Protein AF-0000000084496327 (afdb_homodimer)

Secondary structure (DSSP, 8-state):
----------------S-------PPPSS--BS-TT----HHHHHHHHHHHHHHHHHHHHTTS-GGGGTT-EEEEEEEEEEBTTS-EEEEEEEEEE--SS-TT-EEEEEEEEEEE----STTSS-----EEEEEEEEE---/----------------S-------PPPSS--BS-TT----HHHHHHHHHHHHHHHHHHHHTTS-GGGGTT-EEEEEEEEEEBTTS-EEEEEEEEEE--SS-TT-EEEEEEEEEEE----STTSS-----EEEEEEEEE---

Radius of gyration: 22.03 Å; Cα contacts (8 Å, |Δi|>4): 480; chains: 2; bounding box: 51×67×51 Å

Organism: NCBI:txid1637975

Foldseek 3Di:
DPCPPDPPPPVPDPPPDPPPPPPPDDDPDDDDPDDDDDDDVVNVVCVVQVVQVLCVQCVVQPVDNCSQPPKDWDDFPDWDQDPQRKIKTKTKMWGDDPPPDPPDTWIKIWIKIWHDAQPDPVRDHHDHTDMHTDDIGGDGD/DPPPDDPPPPVDDPPPDDPPPDPPDDDPDDDDPDPDDDDDPVNVVCVVQVVQVLCVQCVVQPVDNVSQPPKDWDDFPDWDQDPQRKIKTKTKMWGDDPPPDPPDTWIKIWIKIWHDAQPDPVRPHHDHTDMHIDDIGGDGD

Nearest PDB structures (foldseek):
  6kyl-assembly2_D  TM=5.085E-01  e=8.910E+00  Saccharomyces cerevisiae S288C
  8axw-assembly1_A  TM=4.407E-01  e=8.910E+00  Mus musculus
  4o3v-assembly1_B  TM=3.037E-01  e=2.308E-01  Rickettsia typhi str. Wilmington
  8axw-assembly1_A  TM=4.420E-01  e=8.864E+00  Mus musculus

Sequence (282 aa):
MKKISVILAILLLFDTNYLVSAKPPEPKEIKPYAEDWYVTPEDIIQDIIFPAIDKRVIKEYGGKEASGFGWQQRKIVNIVYNNNHSYDMSIKIMVPNNNYKPFEYAQDLVKVRVSPSCDSPKIGCSHGFNVEVLDYKHISEMKKISVILAILLLFDTNYLVSAKPPEPKEIKPYAEDWYVTPEDIIQDIIFPAIDKRVIKEYGGKEASGFGWQQRKIVNIVYNNNHSYDMSIKIMVPNNNYKPFEYAQDLVKVRVSPSCDSPKIGCSHGFNVEVLDYKHISE

Solvent-accessible surface area (backbone atoms only — not comparable to full-atom values): 16705 Å² total; per-residue (Å²): 136,81,82,75,78,82,79,82,74,81,67,79,82,80,77,75,75,89,66,82,68,66,64,55,78,74,65,94,66,86,42,67,61,54,96,80,58,86,62,53,52,54,56,53,51,51,48,51,47,38,30,54,49,50,55,49,43,12,51,75,44,76,56,38,72,74,49,39,53,77,48,40,81,70,46,78,76,44,52,39,51,29,67,69,60,29,33,40,32,35,31,39,31,37,33,60,43,80,80,78,45,85,94,40,60,20,38,32,41,37,30,34,34,41,26,42,39,25,69,35,96,85,40,74,40,83,51,60,65,47,72,45,72,78,46,78,44,81,72,44,125,137,83,81,72,82,81,78,84,74,81,66,79,83,80,77,73,76,87,68,79,68,66,62,55,77,74,66,92,66,87,41,67,61,53,99,77,60,86,62,52,50,55,56,53,51,52,47,50,46,38,31,54,49,49,56,48,44,12,54,75,45,77,57,39,73,75,49,39,52,77,49,39,81,69,46,79,75,45,52,41,53,29,69,68,62,28,34,41,32,36,31,39,32,38,34,60,43,78,80,76,46,85,94,39,61,20,38,32,41,35,31,35,36,43,26,43,41,25,70,37,97,86,41,72,40,84,51,60,66,46,71,45,73,76,46,78,45,83,73,44,125

Structure (mmCIF, N/CA/C/O backbone):
data_AF-0000000084496327-model_v1
#
loop_
_entity.id
_entity.type
_entity.pdbx_description
1 polymer 'DUF3888 domain-containing protein'
#
loop_
_atom_site.group_PDB
_atom_site.id
_atom_site.type_symbol
_atom_site.label_atom_id
_atom_site.label_alt_id
_atom_site.label_comp_id
_atom_site.label_asym_id
_atom_site.label_entity_id
_atom_site.label_seq_id
_atom_site.pdbx_PDB_ins_code
_atom_site.Cartn_x
_atom_site.Cartn_y
_atom_site.Cartn_z
_atom_site.occupancy
_atom_site.B_iso_or_equiv
_atom_site.auth_seq_id
_atom_site.auth_comp_id
_atom_site.auth_asym_id
_atom_site.auth_atom_id
_atom_site.pdbx_PDB_model_num
ATOM 1 N N . MET A 1 1 ? 26.094 2.689 32.594 1 29.47 1 MET A N 1
ATOM 2 C CA . MET A 1 1 ? 26.562 2.543 31.203 1 29.47 1 MET A CA 1
ATOM 3 C C . MET A 1 1 ? 25.438 2.826 30.219 1 29.47 1 MET A C 1
ATOM 5 O O . MET A 1 1 ? 24.625 1.944 29.922 1 29.47 1 MET A O 1
ATOM 9 N N . LYS A 1 2 ? 24.969 4.145 30.141 1 33.75 2 LYS A N 1
ATOM 10 C CA . LYS A 1 2 ? 23.688 4.738 29.734 1 33.75 2 LYS A CA 1
ATOM 11 C C . LYS A 1 2 ? 23.547 4.758 28.219 1 33.75 2 LYS A C 1
ATOM 13 O O . LYS A 1 2 ? 24.328 5.402 27.516 1 33.75 2 LYS A O 1
ATOM 18 N N . LYS A 1 3 ? 23.219 3.613 27.516 1 31.92 3 LYS A N 1
ATOM 19 C CA . LYS A 1 3 ? 23.297 3.459 26.062 1 31.92 3 LYS A CA 1
ATOM 20 C C . LYS A 1 3 ? 22.5 4.555 25.359 1 31.92 3 LYS A C 1
ATOM 22 O O . LYS A 1 3 ? 21.297 4.672 25.547 1 31.92 3 LYS A O 1
ATOM 27 N N . ILE A 1 4 ? 23 5.816 25.094 1 29.91 4 ILE A N 1
ATOM 28 C CA . ILE A 1 4 ? 22.453 7.016 24.484 1 29.91 4 ILE A CA 1
ATOM 29 C C . ILE A 1 4 ? 22.078 6.73 23.031 1 29.91 4 ILE A C 1
ATOM 31 O O . ILE A 1 4 ? 22.953 6.426 22.203 1 29.91 4 ILE A O 1
ATOM 35 N N . SER A 1 5 ? 21.141 5.809 22.719 1 31.14 5 SER A N 1
ATOM 36 C CA . SER A 1 5 ? 20.938 5.57 21.281 1 31.14 5 SER A CA 1
ATOM 37 C C . SER A 1 5 ? 20.672 6.875 20.547 1 31.14 5 SER A C 1
ATOM 39 O O . SER A 1 5 ? 19.984 7.762 21.047 1 31.14 5 SER A O 1
ATOM 41 N N . VAL A 1 6 ? 21.438 7.242 19.484 1 29.52 6 VAL A N 1
ATOM 42 C CA . VAL A 1 6 ? 21.625 8.266 18.453 1 29.52 6 VAL A CA 1
ATOM 43 C C . VAL A 1 6 ? 20.328 8.422 17.656 1 29.52 6 VAL A C 1
ATOM 45 O O . VAL A 1 6 ? 19.891 7.484 16.984 1 29.52 6 VAL A O 1
ATOM 48 N N . ILE A 1 7 ? 19.25 9.148 18.094 1 30.47 7 ILE A N 1
ATOM 49 C CA . ILE A 1 7 ? 18.062 9.672 17.438 1 30.47 7 ILE A CA 1
ATOM 50 C C . ILE A 1 7 ? 18.453 10.375 16.141 1 30.47 7 ILE A C 1
ATOM 52 O O . ILE A 1 7 ? 19.188 11.375 16.172 1 30.47 7 ILE A O 1
ATOM 56 N N . LEU A 1 8 ? 18.641 9.617 15 1 30.88 8 LEU A N 1
ATOM 57 C CA . LEU A 1 8 ? 19.016 10.117 13.68 1 30.88 8 LEU A CA 1
ATOM 58 C C . LEU A 1 8 ? 18.047 11.203 13.219 1 30.88 8 LEU A C 1
ATOM 60 O O . LEU A 1 8 ? 16.875 10.938 12.992 1 30.88 8 LEU A O 1
ATOM 64 N N . ALA A 1 9 ? 18.234 12.5 13.562 1 29.16 9 ALA A N 1
ATOM 65 C CA . ALA A 1 9 ? 17.703 13.805 13.156 1 29.16 9 ALA A CA 1
ATOM 66 C C . ALA A 1 9 ? 17.766 13.984 11.648 1 29.16 9 ALA A C 1
ATOM 68 O O . ALA A 1 9 ? 18.859 14.172 11.078 1 29.16 9 ALA A O 1
ATOM 69 N N . ILE A 1 10 ? 17.094 13.211 10.844 1 31.53 10 ILE A N 1
ATOM 70 C CA . ILE A 1 10 ? 17.094 13.594 9.438 1 31.53 10 ILE A CA 1
ATOM 71 C C . ILE A 1 10 ? 16.641 15.047 9.297 1 31.53 10 ILE A C 1
ATOM 73 O O . ILE A 1 10 ? 15.438 15.336 9.359 1 31.53 10 ILE A O 1
ATOM 77 N N . LEU A 1 11 ? 17.094 16 10.055 1 30.52 11 LEU A N 1
ATOM 78 C CA . LEU A 1 11 ? 16.844 17.438 9.914 1 30.52 11 LEU A CA 1
ATOM 79 C C . LEU A 1 11 ? 17.266 17.922 8.531 1 30.52 11 LEU A C 1
ATOM 81 O O . LEU A 1 11 ? 18.453 18.172 8.281 1 30.52 11 LEU A O 1
ATOM 85 N N . LEU A 1 12 ? 17.047 17.359 7.406 1 30.69 12 LEU A N 1
ATOM 86 C CA . LEU A 1 12 ? 17.516 18.172 6.281 1 30.69 12 LEU A CA 1
ATOM 87 C C . LEU A 1 12 ? 17.031 19.609 6.406 1 30.69 12 LEU A C 1
ATOM 89 O O . LEU A 1 12 ? 16.047 19.891 7.086 1 30.69 12 LEU A O 1
ATOM 93 N N . LEU A 1 13 ? 17.953 20.641 5.93 1 30.44 13 LEU A N 1
ATOM 94 C CA . LEU A 1 13 ? 18.203 22.031 5.598 1 30.44 13 LEU A CA 1
ATOM 95 C C . LEU A 1 13 ? 17.109 22.594 4.707 1 30.44 13 LEU A C 1
ATOM 97 O O . LEU A 1 13 ? 16.922 22.141 3.578 1 30.44 13 LEU A O 1
ATOM 101 N N . PHE A 1 14 ? 15.984 22.969 5.25 1 31.16 14 PHE A N 1
ATOM 102 C CA . PHE A 1 14 ? 15 23.797 4.57 1 31.16 14 PHE A CA 1
ATOM 103 C C . PHE A 1 14 ? 15.625 25.109 4.109 1 31.16 14 PHE A C 1
ATOM 105 O O . PHE A 1 14 ? 15.812 26.031 4.91 1 31.16 14 PHE A O 1
ATOM 112 N N . ASP A 1 15 ? 16.672 25.156 3.193 1 31.66 15 ASP A N 1
ATOM 113 C CA . ASP A 1 15 ? 16.891 26.469 2.59 1 31.66 15 ASP A CA 1
ATOM 114 C C . ASP A 1 15 ? 15.633 26.969 1.883 1 31.66 15 ASP A C 1
ATOM 116 O O . ASP A 1 15 ? 15.055 26.25 1.062 1 31.66 15 ASP A O 1
ATOM 120 N N . THR A 1 16 ? 14.812 27.844 2.297 1 32.84 16 THR A N 1
ATOM 121 C CA . THR A 1 16 ? 13.648 28.641 1.905 1 32.84 16 THR A CA 1
ATOM 122 C C . THR A 1 16 ? 13.914 29.375 0.601 1 32.84 16 THR A C 1
ATOM 124 O O . THR A 1 16 ? 13.109 30.219 0.183 1 32.84 16 THR A O 1
ATOM 127 N N . ASN A 1 17 ? 15.125 29.781 0.143 1 35.41 17 ASN A N 1
ATOM 128 C CA . ASN A 1 17 ? 15.062 30.812 -0.888 1 35.41 17 ASN A CA 1
ATOM 129 C C . ASN A 1 17 ? 14.039 30.453 -1.966 1 35.41 17 ASN A C 1
ATOM 131 O O . ASN A 1 17 ? 13.562 29.328 -2.031 1 35.41 17 ASN A O 1
ATOM 135 N N . TYR A 1 18 ? 14.133 31.25 -3.363 1 37.91 18 TYR A N 1
ATOM 136 C CA . TYR A 1 18 ? 13.477 31.531 -4.637 1 37.91 18 TYR A CA 1
ATOM 137 C C . TYR A 1 18 ? 13.172 30.234 -5.387 1 37.91 18 TYR A C 1
ATOM 139 O O . TYR A 1 18 ? 13 30.25 -6.605 1 37.91 18 TYR A O 1
ATOM 147 N N . LEU A 1 19 ? 13.609 28.984 -5.133 1 35 19 LEU A N 1
ATOM 148 C CA . LEU A 1 19 ? 13.93 27.969 -6.129 1 35 19 LEU A CA 1
ATOM 149 C C . LEU A 1 19 ? 12.68 27.516 -6.871 1 35 19 LEU A C 1
ATOM 151 O O . LEU A 1 19 ? 11.68 27.156 -6.246 1 35 19 LEU A O 1
ATOM 155 N N . VAL A 1 20 ? 12.258 28.047 -7.988 1 42.47 20 VAL A N 1
ATOM 156 C CA . VAL A 1 20 ? 11.617 27.359 -9.109 1 42.47 20 VAL A CA 1
ATOM 157 C C . VAL A 1 20 ? 11.906 25.859 -9.031 1 42.47 20 VAL A C 1
ATOM 159 O O . VAL A 1 20 ? 13.031 25.422 -9.289 1 42.47 20 VAL A O 1
ATOM 162 N N . SER A 1 21 ? 11.742 25.219 -7.977 1 46.28 21 SER A N 1
ATOM 163 C CA . SER A 1 21 ? 12.234 23.906 -7.535 1 46.28 21 SER A CA 1
ATOM 164 C C . SER A 1 21 ? 12.016 22.844 -8.609 1 46.28 21 SER A C 1
ATOM 166 O O . SER A 1 21 ? 10.883 22.453 -8.875 1 46.28 21 SER A O 1
ATOM 168 N N . ALA A 1 22 ? 12.609 22.938 -9.68 1 51.88 22 ALA A N 1
ATOM 169 C CA . ALA A 1 22 ? 12.648 21.828 -10.625 1 51.88 22 ALA A CA 1
ATOM 170 C C . ALA A 1 22 ? 12.789 20.5 -9.906 1 51.88 22 ALA A C 1
ATOM 172 O O . ALA A 1 22 ? 13.625 20.344 -9.016 1 51.88 22 ALA A O 1
ATOM 173 N N . LYS A 1 23 ? 11.672 19.75 -9.758 1 62.56 23 LYS A N 1
ATOM 174 C CA . LYS A 1 23 ? 11.836 18.391 -9.234 1 62.56 23 LYS A CA 1
ATOM 175 C C . LYS A 1 23 ? 13.141 17.766 -9.719 1 62.56 23 LYS A C 1
ATOM 177 O O . LYS A 1 23 ? 13.523 17.938 -10.875 1 62.56 23 LYS A O 1
ATOM 182 N N . PRO A 1 24 ? 14.07 17.453 -8.758 1 63.5 24 PRO A N 1
ATOM 183 C CA . PRO A 1 24 ? 15.312 16.812 -9.172 1 63.5 24 PRO A CA 1
ATOM 184 C C . PRO A 1 24 ? 15.102 15.75 -10.258 1 63.5 24 PRO A C 1
ATOM 186 O O . PRO A 1 24 ? 14.039 15.133 -10.32 1 63.5 24 PRO A O 1
ATOM 189 N N . PRO A 1 25 ? 16.016 15.836 -11.219 1 71 25 PRO A N 1
ATOM 190 C CA . PRO A 1 25 ? 15.922 14.797 -12.25 1 71 25 PRO A CA 1
ATOM 191 C C . PRO A 1 25 ? 15.875 13.383 -11.672 1 71 25 PRO A C 1
ATOM 193 O O . PRO A 1 25 ? 16.438 13.141 -10.602 1 71 25 PRO A O 1
ATOM 196 N N . GLU A 1 26 ? 15.016 12.562 -12.07 1 76.94 26 GLU A N 1
ATOM 197 C CA . GLU A 1 26 ? 14.969 11.156 -11.695 1 76.94 26 GLU A CA 1
ATOM 198 C C . GLU A 1 26 ? 16.344 10.508 -11.828 1 76.94 26 GLU A C 1
ATOM 200 O O . GLU A 1 26 ? 17.094 10.82 -12.75 1 76.94 26 GLU A O 1
ATOM 205 N N . PRO A 1 27 ? 16.688 9.766 -10.844 1 84.38 27 PRO A N 1
ATOM 206 C CA . PRO A 1 27 ? 17.984 9.094 -10.945 1 84.38 27 PRO A CA 1
ATOM 207 C C . PRO A 1 27 ? 18.094 8.227 -12.203 1 84.38 27 PRO A C 1
ATOM 209 O O . PRO A 1 27 ? 17.109 7.641 -12.641 1 84.38 27 PRO A O 1
ATOM 212 N N . LYS A 1 28 ? 19.25 8.156 -12.766 1 83.06 28 LYS A N 1
ATOM 213 C CA . LYS A 1 28 ? 19.516 7.379 -13.977 1 83.06 28 LYS A CA 1
ATOM 214 C C . LYS A 1 28 ? 19.391 5.883 -13.703 1 83.06 28 LYS A C 1
ATOM 216 O O . LYS A 1 28 ? 18.844 5.141 -14.523 1 83.06 28 LYS A O 1
ATOM 221 N N . GLU A 1 29 ? 19.922 5.574 -12.461 1 92.38 29 GLU A N 1
ATOM 222 C CA . GLU A 1 29 ? 19.859 4.176 -12.055 1 92.38 29 GLU A CA 1
ATOM 223 C C . GLU A 1 29 ? 19.109 4.02 -10.727 1 92.38 29 GLU A C 1
ATOM 225 O O . GLU A 1 29 ? 19.375 4.754 -9.773 1 92.38 29 GLU A O 1
ATOM 230 N N . ILE A 1 30 ? 18.219 3.1 -10.773 1 94 30 ILE A N 1
ATOM 231 C CA . ILE A 1 30 ? 17.484 2.807 -9.547 1 94 30 ILE A CA 1
ATOM 232 C C . ILE A 1 30 ? 18.312 1.889 -8.656 1 94 30 ILE A C 1
ATOM 234 O O . ILE A 1 30 ? 18.703 0.793 -9.07 1 94 30 ILE A O 1
ATOM 238 N N . LYS A 1 31 ? 18.609 2.33 -7.477 1 94.62 31 LYS A N 1
ATOM 239 C CA . LYS A 1 31 ? 19.391 1.574 -6.5 1 94.62 31 LYS A CA 1
ATOM 240 C C . LYS A 1 31 ? 18.875 1.827 -5.082 1 94.62 31 LYS A C 1
ATOM 242 O O . LYS A 1 31 ? 18.219 2.832 -4.828 1 94.62 31 LYS A O 1
ATOM 247 N N . PRO A 1 32 ? 19.25 0.891 -4.191 1 95.06 32 PRO A N 1
ATOM 248 C CA . PRO A 1 32 ? 18.859 1.134 -2.797 1 95.06 32 PRO A CA 1
ATOM 249 C C . PRO A 1 32 ? 19.344 2.486 -2.277 1 95.06 32 PRO A C 1
ATOM 251 O O . PRO A 1 32 ? 20.453 2.914 -2.602 1 95.06 32 PRO A O 1
ATOM 254 N N . TYR A 1 33 ? 18.5 3.119 -1.551 1 93.06 33 TYR A N 1
ATOM 255 C CA . TYR A 1 33 ? 18.828 4.414 -0.965 1 93.06 33 TYR A CA 1
ATOM 256 C C . TYR A 1 33 ? 19.953 4.277 0.055 1 93.06 33 TYR A C 1
ATOM 258 O O . TYR A 1 33 ? 20.859 5.105 0.095 1 93.06 33 TYR A O 1
ATOM 266 N N . ALA A 1 34 ? 19.875 3.195 0.88 1 89.44 34 ALA A N 1
ATOM 267 C CA . ALA A 1 34 ? 20.891 2.881 1.887 1 89.44 34 ALA A CA 1
ATOM 268 C C . ALA A 1 34 ? 20.938 1.38 2.156 1 89.44 34 ALA A C 1
ATOM 270 O O . ALA A 1 34 ? 19.953 0.673 1.978 1 89.44 34 ALA A O 1
ATOM 271 N N . GLU A 1 35 ? 22.031 0.77 2.555 1 81.56 35 GLU A N 1
ATOM 272 C CA . GLU A 1 35 ? 22.234 -0.668 2.715 1 81.56 35 GLU A CA 1
ATOM 273 C C . GLU A 1 35 ? 21.469 -1.2 3.926 1 81.56 35 GLU A C 1
ATOM 275 O O . GLU A 1 35 ? 20.891 -2.283 3.869 1 81.56 35 GLU A O 1
ATOM 280 N N . ASP A 1 36 ? 21.203 -0.387 4.953 1 81.44 36 ASP A N 1
ATOM 281 C CA . ASP A 1 36 ? 20.672 -0.957 6.184 1 81.44 36 ASP A CA 1
ATOM 282 C C . ASP A 1 36 ? 19.438 -0.185 6.652 1 81.44 36 ASP A C 1
ATOM 284 O O . ASP A 1 36 ? 19.125 -0.156 7.848 1 81.44 36 ASP A O 1
ATOM 288 N N . TRP A 1 37 ? 18.828 0.239 5.664 1 86.12 37 TRP A N 1
ATOM 289 C CA . TRP A 1 37 ? 17.625 0.958 6.062 1 86.12 37 TRP A CA 1
ATOM 290 C C . TRP A 1 37 ? 16.469 -0.009 6.324 1 86.12 37 TRP A C 1
ATOM 292 O O . TRP A 1 37 ? 16.125 -0.823 5.465 1 86.12 37 TRP A O 1
ATOM 302 N N . TYR A 1 38 ? 15.969 0.027 7.57 1 90.44 38 TYR A N 1
ATOM 303 C CA . TYR A 1 38 ? 14.852 -0.839 7.926 1 90.44 38 TYR A CA 1
ATOM 304 C C . TYR A 1 38 ? 13.523 -0.22 7.504 1 90.44 38 TYR A C 1
AT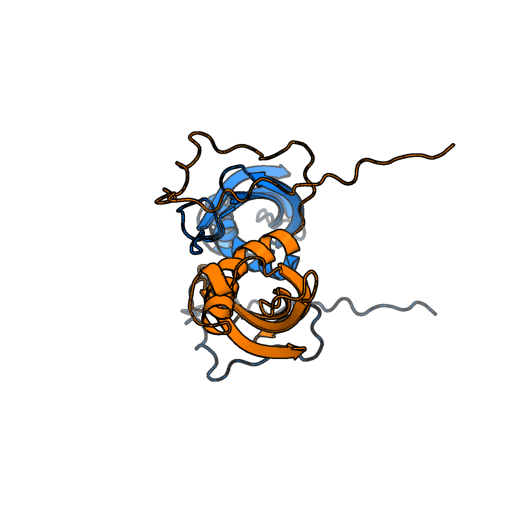OM 306 O O . TYR A 1 38 ? 13.203 0.905 7.895 1 90.44 38 TYR A O 1
ATOM 314 N N . VAL A 1 39 ? 12.867 -0.898 6.617 1 93.75 39 VAL A N 1
ATOM 315 C CA . VAL A 1 39 ? 11.586 -0.438 6.082 1 93.75 39 VAL A CA 1
ATOM 316 C C . VAL A 1 39 ? 10.516 -1.499 6.324 1 93.75 39 VAL A C 1
ATOM 318 O O . VAL A 1 39 ? 10.773 -2.695 6.172 1 93.75 39 VAL A O 1
ATOM 321 N N . THR A 1 40 ? 9.312 -1.004 6.719 1 94.5 40 THR A N 1
ATOM 322 C CA . THR A 1 40 ? 8.195 -1.895 7.004 1 94.5 40 THR A CA 1
ATOM 323 C C . THR A 1 40 ? 7.07 -1.688 5.992 1 94.5 40 THR A C 1
ATOM 325 O O . THR A 1 40 ? 7.062 -0.7 5.254 1 94.5 40 THR A O 1
ATOM 328 N N . PRO A 1 41 ? 6.133 -2.598 5.922 1 95.69 41 PRO A N 1
ATOM 329 C CA . PRO A 1 41 ? 4.953 -2.393 5.074 1 95.69 41 PRO A CA 1
ATOM 330 C C . PRO A 1 41 ? 4.203 -1.106 5.41 1 95.69 41 PRO A C 1
ATOM 332 O O . PRO A 1 41 ? 3.652 -0.459 4.516 1 95.69 41 PRO A O 1
ATOM 335 N N . GLU A 1 42 ? 4.207 -0.764 6.676 1 95.75 42 GLU A N 1
ATOM 336 C CA . GLU A 1 42 ? 3.535 0.478 7.047 1 95.75 42 GLU A CA 1
ATOM 337 C C . GLU A 1 42 ? 4.191 1.683 6.375 1 95.75 42 GLU A C 1
ATOM 339 O O . GLU A 1 42 ? 3.506 2.621 5.969 1 95.75 42 GLU A O 1
ATOM 344 N N . ASP A 1 43 ? 5.473 1.66 6.246 1 95.5 43 ASP A N 1
ATOM 345 C CA . ASP A 1 43 ? 6.176 2.746 5.574 1 95.5 43 ASP A CA 1
ATOM 346 C C . ASP A 1 43 ? 5.703 2.896 4.129 1 95.5 43 ASP A C 1
ATOM 348 O O . ASP A 1 43 ? 5.543 4.016 3.639 1 95.5 43 ASP A O 1
ATOM 352 N N . ILE A 1 44 ? 5.5 1.823 3.506 1 97.56 44 ILE A N 1
ATOM 353 C CA . ILE A 1 44 ? 5.035 1.837 2.125 1 97.56 44 ILE A CA 1
ATOM 354 C C . ILE A 1 44 ? 3.637 2.449 2.059 1 97.56 44 ILE A C 1
ATOM 356 O O . ILE A 1 44 ? 3.369 3.311 1.217 1 97.56 44 ILE A O 1
ATOM 360 N N . ILE A 1 45 ? 2.791 2.049 2.969 1 98 45 ILE A N 1
ATOM 361 C CA . ILE A 1 45 ? 1.423 2.557 2.992 1 98 45 ILE A CA 1
ATOM 362 C C . ILE A 1 45 ? 1.437 4.062 3.246 1 98 45 ILE A C 1
ATOM 364 O O . ILE A 1 45 ? 0.707 4.816 2.596 1 98 45 ILE A O 1
ATOM 368 N N . GLN A 1 46 ? 2.271 4.488 4.141 1 96.69 46 GLN A N 1
ATOM 369 C CA . GLN A 1 46 ? 2.357 5.91 4.457 1 96.69 46 GLN A CA 1
ATOM 370 C C . GLN A 1 46 ? 2.766 6.723 3.23 1 96.69 46 GLN A C 1
ATOM 372 O O . GLN A 1 46 ? 2.223 7.801 2.986 1 96.69 46 GLN A O 1
ATOM 377 N N . ASP A 1 47 ? 3.654 6.188 2.461 1 96.94 47 ASP A N 1
ATOM 378 C CA . ASP A 1 47 ? 4.082 6.879 1.251 1 96.94 47 ASP A CA 1
ATOM 379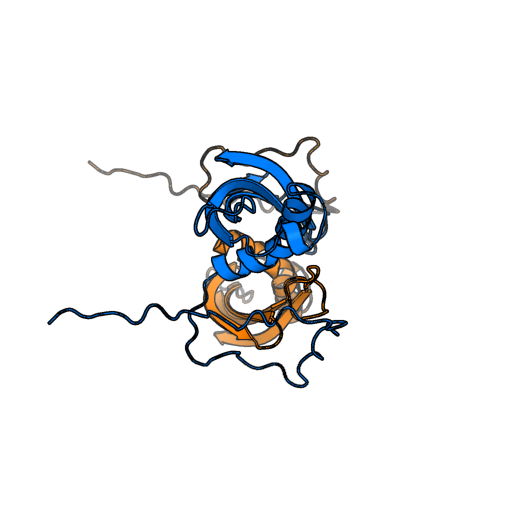 C C . ASP A 1 47 ? 2.982 6.867 0.192 1 96.94 47 ASP A C 1
ATOM 381 O O . ASP A 1 47 ? 2.836 7.828 -0.568 1 96.94 47 ASP A O 1
ATOM 385 N N . ILE A 1 48 ? 2.25 5.809 0.173 1 98.44 48 ILE A N 1
ATOM 386 C CA . ILE A 1 48 ? 1.189 5.68 -0.821 1 98.44 48 ILE A CA 1
ATOM 387 C C . ILE A 1 48 ? 0.09 6.703 -0.539 1 98.44 48 ILE A C 1
ATOM 389 O O . ILE A 1 48 ? -0.442 7.32 -1.463 1 98.44 48 ILE A O 1
ATOM 393 N N . ILE A 1 49 ? -0.198 6.953 0.662 1 98.19 49 ILE A N 1
ATOM 394 C CA . ILE A 1 49 ? -1.352 7.789 0.975 1 98.19 49 ILE A CA 1
ATOM 395 C C . ILE A 1 49 ? -0.901 9.234 1.179 1 98.19 49 ILE A C 1
ATOM 397 O O . ILE A 1 49 ? -1.729 10.148 1.239 1 98.19 49 ILE A O 1
ATOM 401 N N . PHE A 1 50 ? 0.339 9.523 1.246 1 96.81 50 PHE A N 1
ATOM 402 C CA . PHE A 1 50 ? 0.905 10.82 1.611 1 96.81 50 PHE A CA 1
ATOM 403 C C . PHE A 1 50 ? 0.391 11.914 0.687 1 96.81 50 PHE A C 1
ATOM 405 O O . PHE A 1 50 ? -0.095 12.953 1.151 1 96.81 50 PHE A O 1
ATOM 412 N N . PRO A 1 51 ? 0.413 11.711 -0.629 1 96.81 51 PRO A N 1
ATOM 413 C CA . PRO A 1 51 ? -0.007 12.812 -1.498 1 96.81 51 PRO A CA 1
ATOM 414 C C . PRO A 1 51 ? -1.46 13.219 -1.269 1 96.81 51 PRO A C 1
ATOM 416 O O . PRO A 1 51 ? -1.778 14.414 -1.29 1 96.81 51 PRO A O 1
ATOM 419 N N . ALA A 1 52 ? -2.283 12.242 -1.046 1 97.38 52 ALA A N 1
ATOM 420 C CA . ALA A 1 52 ? -3.695 12.539 -0.818 1 97.38 52 ALA A CA 1
ATOM 421 C C . ALA A 1 52 ? -3.887 13.328 0.475 1 97.38 52 ALA A C 1
ATOM 423 O O . ALA A 1 52 ? -4.637 14.305 0.509 1 97.38 52 ALA A O 1
ATOM 424 N N . ILE A 1 53 ? -3.176 12.906 1.502 1 96.88 53 ILE A N 1
ATOM 425 C CA . ILE A 1 53 ? -3.297 13.578 2.789 1 96.88 53 ILE A CA 1
ATOM 426 C C . ILE A 1 53 ? -2.689 14.977 2.697 1 96.88 53 ILE A C 1
ATOM 428 O O . ILE A 1 53 ? -3.26 15.945 3.207 1 96.88 53 ILE A O 1
ATOM 432 N N . ASP A 1 54 ? -1.538 15.078 2.08 1 95 54 ASP A N 1
ATOM 433 C CA . ASP A 1 54 ? -0.854 16.359 1.944 1 95 54 ASP A CA 1
ATOM 434 C C . ASP A 1 54 ? -1.76 17.406 1.289 1 95 54 ASP A C 1
ATOM 436 O O . ASP A 1 54 ? -1.893 18.516 1.789 1 95 54 ASP A O 1
ATOM 440 N N . LYS A 1 55 ? -2.377 17.031 0.207 1 94.19 55 LYS A N 1
ATOM 441 C CA . LYS A 1 55 ? -3.277 17.938 -0.497 1 94.19 55 LYS A CA 1
ATOM 442 C C . LYS A 1 55 ? -4.434 18.375 0.399 1 94.19 55 LYS A C 1
ATOM 444 O O . LYS A 1 55 ? -4.836 19.547 0.382 1 94.19 55 LYS A O 1
ATOM 449 N N . ARG A 1 56 ? -4.914 17.438 1.146 1 95.75 56 ARG A N 1
ATOM 450 C CA . ARG A 1 56 ? -6.031 17.75 2.033 1 95.75 56 ARG A CA 1
ATOM 451 C C . ARG A 1 56 ? -5.594 18.688 3.154 1 95.75 56 ARG A C 1
ATOM 453 O O . ARG A 1 56 ? -6.316 19.625 3.502 1 95.75 56 ARG A O 1
ATOM 460 N N . VAL A 1 57 ? -4.438 18.375 3.738 1 93.94 57 VAL A N 1
ATOM 461 C CA . VAL A 1 57 ? -3.906 19.234 4.801 1 93.94 57 VAL A CA 1
ATOM 462 C C . VAL A 1 57 ? -3.742 20.656 4.285 1 93.94 57 VAL A C 1
ATOM 464 O O . VAL A 1 57 ? -4.117 21.609 4.965 1 93.94 57 VAL A O 1
ATOM 467 N N . ILE A 1 58 ? -3.178 20.812 3.104 1 91.31 58 ILE A N 1
ATOM 468 C CA . ILE A 1 58 ? -2.982 22.141 2.502 1 91.31 58 ILE A CA 1
ATOM 469 C C . ILE A 1 58 ? -4.32 22.859 2.402 1 91.31 58 ILE A C 1
ATOM 471 O O . ILE A 1 58 ? -4.422 24.047 2.748 1 91.31 58 ILE A O 1
ATOM 475 N N . LYS A 1 59 ? -5.277 22.125 2.006 1 91.62 59 LYS A N 1
ATOM 476 C CA . LYS A 1 59 ? -6.609 22.719 1.888 1 91.62 59 LYS A CA 1
ATOM 477 C C . LYS A 1 59 ? -7.152 23.125 3.252 1 91.62 59 LYS A C 1
ATOM 479 O O . LYS A 1 59 ? -7.734 24.203 3.396 1 91.62 59 LYS A O 1
ATOM 484 N N . GLU A 1 60 ? -6.988 22.281 4.285 1 91.94 60 GLU A N 1
ATOM 485 C CA . GLU A 1 60 ? -7.52 22.484 5.629 1 91.94 60 GLU A CA 1
ATOM 486 C C . GLU A 1 60 ? -6.836 23.672 6.312 1 91.94 60 GLU A C 1
ATOM 488 O O . GLU A 1 60 ? -7.418 24.312 7.195 1 91.94 60 GLU A O 1
ATOM 493 N N . TYR A 1 61 ? -5.66 23.891 5.953 1 88.5 61 TYR A N 1
ATOM 494 C CA . TYR A 1 61 ? -4.879 24.922 6.645 1 88.5 61 TYR A CA 1
ATOM 495 C C . TYR A 1 61 ? -4.559 26.078 5.715 1 88.5 61 TYR A C 1
ATOM 497 O O . TYR A 1 61 ? -3.428 26.562 5.688 1 88.5 61 TYR A O 1
ATOM 505 N N . GLY A 1 62 ? -5.473 26.609 5.016 1 80.5 62 GLY A N 1
ATOM 506 C CA . GLY A 1 62 ? -5.438 27.906 4.34 1 80.5 62 GLY A CA 1
ATOM 507 C C . GLY A 1 62 ? -5.25 27.781 2.84 1 80.5 62 GLY A C 1
ATOM 508 O O . GLY A 1 62 ? -5.301 28.781 2.123 1 80.5 62 GLY A O 1
ATOM 509 N N . GLY A 1 63 ? -4.969 26.578 2.338 1 73.06 63 GLY A N 1
ATOM 510 C CA . GLY A 1 63 ? -5.008 26.344 0.902 1 73.06 63 GLY A CA 1
ATOM 511 C C . GLY A 1 63 ? -3.695 26.672 0.212 1 73.06 63 GLY A C 1
ATOM 512 O O . GLY A 1 63 ? -3.562 26.484 -0.999 1 73.06 63 GLY A O 1
ATOM 513 N N . LYS A 1 64 ? -2.75 27.328 1.029 1 72.31 64 LYS A N 1
ATOM 514 C CA . LYS A 1 64 ? -1.433 27.578 0.453 1 72.31 64 LYS A CA 1
ATOM 515 C C . LYS A 1 64 ? -0.476 26.422 0.734 1 72.31 64 LYS A C 1
ATOM 517 O O . LYS A 1 64 ? -0.532 25.812 1.802 1 72.31 64 LYS A O 1
ATOM 522 N N . GLU A 1 65 ? 0.279 26.047 -0.229 1 70.19 65 GLU A N 1
ATOM 523 C CA . GLU A 1 65 ? 1.221 24.938 -0.114 1 70.19 65 GLU A CA 1
ATOM 524 C C . GLU A 1 65 ? 2.055 25.047 1.159 1 70.19 65 GLU A C 1
ATOM 526 O O . GLU A 1 65 ? 2.312 24.047 1.83 1 70.19 65 GLU A O 1
ATOM 531 N N . ALA A 1 66 ? 2.443 26.203 1.43 1 66.31 66 ALA A N 1
ATOM 532 C CA . ALA A 1 66 ? 3.273 26.453 2.604 1 66.31 66 ALA A CA 1
ATOM 533 C C . ALA A 1 66 ? 2.52 26.125 3.891 1 66.31 66 ALA A C 1
ATOM 535 O O . ALA A 1 66 ? 3.135 25.859 4.922 1 66.31 66 ALA A O 1
ATOM 536 N N . SER A 1 67 ? 1.195 26.188 3.824 1 62.69 67 SER A N 1
ATOM 537 C CA . SER A 1 67 ? 0.374 25.984 5.012 1 62.69 67 SER A CA 1
ATOM 538 C C . SER A 1 67 ? 0.465 24.547 5.516 1 62.69 67 SER A C 1
ATOM 540 O O . SER A 1 67 ? 0.263 24.297 6.703 1 62.69 67 SER A O 1
ATOM 542 N N . GLY A 1 68 ? 0.785 23.719 4.652 1 62.59 68 GLY A N 1
ATOM 543 C CA . GLY A 1 68 ? 0.881 22.328 5.039 1 62.59 68 GLY A CA 1
ATOM 544 C C . GLY A 1 68 ? 2.307 21.875 5.289 1 62.59 68 GLY A C 1
ATOM 545 O O . GLY A 1 68 ? 2.596 20.672 5.266 1 62.59 68 GLY A O 1
ATOM 546 N N . PHE A 1 69 ? 3.096 22.891 5.422 1 74.94 69 PHE A N 1
ATOM 547 C CA . PHE A 1 69 ? 4.5 22.516 5.547 1 74.94 69 PHE A CA 1
ATOM 548 C C . PHE A 1 69 ? 4.781 21.938 6.934 1 74.94 69 PHE A C 1
ATOM 550 O O . PHE A 1 69 ? 4.285 22.453 7.938 1 74.94 69 PHE A O 1
ATOM 557 N N . GLY A 1 70 ? 5.34 20.781 6.879 1 83.06 70 GLY A N 1
ATOM 558 C CA . GLY A 1 70 ? 5.902 20.234 8.102 1 83.06 70 GLY A CA 1
ATOM 559 C C . GLY A 1 70 ? 4.961 19.281 8.82 1 83.06 70 GLY A C 1
ATOM 560 O O . GLY A 1 70 ? 5.258 18.812 9.93 1 83.06 70 GLY A O 1
ATOM 561 N N . TRP A 1 71 ? 3.754 19.109 8.266 1 90.31 71 TRP A N 1
ATOM 562 C CA . TRP A 1 71 ? 2.906 18.141 8.953 1 90.31 71 TRP A CA 1
ATOM 563 C C . TRP A 1 71 ? 3.533 16.75 8.922 1 90.31 71 TRP A C 1
ATOM 565 O O . TRP A 1 71 ? 4.359 16.453 8.055 1 90.31 71 TRP A O 1
ATOM 575 N N . GLN A 1 72 ? 3.205 15.945 9.859 1 89.88 72 GLN A N 1
ATOM 576 C CA . GLN A 1 72 ? 3.785 14.617 10 1 89.88 72 GLN A CA 1
ATOM 577 C C . GLN A 1 72 ? 2.705 13.57 10.266 1 89.88 72 GLN A C 1
ATOM 579 O O . GLN A 1 72 ? 1.759 13.828 11.008 1 89.88 72 GLN A O 1
ATOM 584 N N . GLN A 1 73 ? 2.969 12.492 9.531 1 90.69 73 GLN A N 1
ATOM 585 C CA . GLN A 1 73 ? 2.143 11.328 9.852 1 90.69 73 GLN A CA 1
ATOM 586 C C . GLN A 1 73 ? 2.648 10.625 11.102 1 90.69 73 GLN A C 1
ATOM 588 O O . GLN A 1 73 ? 3.857 10.477 11.297 1 90.69 73 GLN A O 1
ATOM 593 N N . ARG A 1 74 ? 1.774 10.273 11.898 1 86.25 74 ARG A N 1
ATOM 594 C CA . ARG A 1 74 ? 2.176 9.539 13.094 1 86.25 74 ARG A CA 1
ATOM 595 C C . ARG A 1 74 ? 1.851 8.055 12.969 1 86.25 74 ARG A C 1
ATOM 597 O O . ARG A 1 74 ? 2.643 7.289 12.422 1 86.25 74 ARG A O 1
ATOM 604 N N . LYS A 1 75 ? 0.719 7.656 13.344 1 84.5 75 LYS A N 1
ATOM 605 C CA . LYS A 1 75 ? 0.405 6.23 13.383 1 84.5 75 LYS A CA 1
ATOM 606 C C . LYS A 1 75 ? -0.933 5.945 12.711 1 84.5 75 LYS A C 1
ATOM 608 O O . LYS A 1 75 ? -1.865 6.746 12.805 1 84.5 75 LYS A O 1
ATOM 613 N N . ILE A 1 76 ? -0.902 4.848 11.969 1 92.88 76 ILE A N 1
ATOM 614 C CA . ILE A 1 76 ? -2.189 4.293 11.562 1 92.88 76 ILE A CA 1
ATOM 615 C C . ILE A 1 76 ? -2.896 3.691 12.773 1 92.88 76 ILE A C 1
ATOM 617 O O . ILE A 1 76 ? -2.381 2.766 13.406 1 92.88 76 ILE A O 1
ATOM 621 N N . VAL A 1 77 ? -3.973 4.164 13.117 1 92.38 77 VAL A N 1
ATOM 622 C CA . VAL A 1 77 ? -4.578 3.785 14.391 1 92.38 77 VAL A CA 1
ATOM 623 C C . VAL A 1 77 ? -5.664 2.738 14.156 1 92.38 77 VAL A C 1
ATOM 625 O O . VAL A 1 77 ? -6.09 2.055 15.086 1 92.38 77 VAL A O 1
ATOM 628 N N . ASN A 1 78 ? -6.188 2.668 12.961 1 93.31 78 ASN A N 1
ATOM 629 C CA . ASN A 1 78 ? -7.207 1.68 12.633 1 93.31 78 ASN A CA 1
ATOM 630 C C . ASN A 1 78 ? -7.223 1.36 11.141 1 93.31 78 ASN A C 1
ATOM 632 O O . ASN A 1 78 ? -6.961 2.234 10.312 1 93.31 78 ASN A O 1
ATOM 636 N N . ILE A 1 79 ? -7.516 0.143 10.859 1 96.75 79 ILE A N 1
ATOM 637 C CA . ILE A 1 79 ? -7.711 -0.297 9.484 1 96.75 79 ILE A CA 1
ATOM 638 C C . ILE A 1 79 ? -8.969 -1.156 9.391 1 96.75 79 ILE A C 1
ATOM 640 O O . ILE A 1 79 ? -9.156 -2.08 10.188 1 96.75 79 ILE A O 1
ATOM 644 N N . VAL A 1 80 ? -9.797 -0.841 8.445 1 97 80 VAL A N 1
ATOM 645 C CA . VAL A 1 80 ? -11.031 -1.582 8.195 1 97 80 VAL A CA 1
ATOM 646 C C . VAL A 1 80 ? -11.047 -2.072 6.746 1 97 80 VAL A C 1
ATOM 648 O O . VAL A 1 80 ? -10.828 -1.292 5.816 1 97 80 VAL A O 1
ATOM 651 N N . TYR A 1 81 ? -11.219 -3.342 6.609 1 97.44 81 TYR A N 1
ATOM 652 C CA . TYR A 1 81 ? -11.43 -3.91 5.281 1 97.44 81 TYR A CA 1
ATOM 653 C C . TYR A 1 81 ? -12.906 -3.852 4.898 1 97.44 81 TYR A C 1
ATOM 655 O O . TYR A 1 81 ? -13.773 -4.266 5.676 1 97.44 81 TYR A O 1
ATOM 663 N N . ASN A 1 82 ? -13.188 -3.348 3.66 1 96.69 82 ASN A N 1
ATOM 664 C CA . ASN A 1 82 ? -14.562 -3.143 3.225 1 96.69 82 ASN A CA 1
ATOM 665 C C . ASN A 1 82 ? -15.023 -4.242 2.271 1 96.69 82 ASN A C 1
ATOM 667 O O . ASN A 1 82 ? -14.195 -4.969 1.714 1 96.69 82 ASN A O 1
ATOM 671 N N . ASN A 1 83 ? -16.297 -4.246 1.999 1 94.38 83 ASN A N 1
ATOM 672 C CA . ASN A 1 83 ? -16.922 -5.285 1.192 1 94.38 83 ASN A CA 1
ATOM 673 C C . ASN A 1 83 ? -16.656 -5.086 -0.295 1 94.38 83 ASN A C 1
ATOM 675 O O . ASN A 1 83 ? -16.953 -5.961 -1.109 1 94.38 83 ASN A O 1
ATOM 679 N N . ASN A 1 84 ? -16.031 -4.016 -0.65 1 95.25 84 ASN A N 1
ATOM 680 C CA . ASN A 1 84 ? -15.703 -3.789 -2.053 1 95.25 84 ASN A CA 1
ATOM 681 C C . ASN A 1 84 ? -14.211 -3.922 -2.305 1 95.25 84 ASN A C 1
ATOM 683 O O . ASN A 1 84 ? -13.68 -3.344 -3.256 1 95.25 84 ASN A O 1
ATOM 687 N N . HIS A 1 85 ? -13.492 -4.512 -1.397 1 96 85 HIS A N 1
ATOM 688 C CA . HIS A 1 85 ? -12.062 -4.785 -1.519 1 96 85 HIS A CA 1
ATOM 689 C C . HIS A 1 85 ? -11.242 -3.52 -1.303 1 96 85 HIS A C 1
ATOM 691 O O . HIS A 1 85 ? -10.18 -3.355 -1.904 1 96 85 HIS A O 1
ATOM 697 N N . SER A 1 86 ? -11.695 -2.629 -0.55 1 97.69 86 SER A N 1
ATOM 698 C CA . SER A 1 86 ? -10.961 -1.434 -0.165 1 97.69 86 SER A CA 1
ATOM 699 C C . SER A 1 86 ? -10.641 -1.438 1.326 1 97.69 86 SER A C 1
ATOM 701 O O . SER A 1 86 ? -11.117 -2.299 2.066 1 97.69 86 SER A O 1
ATOM 703 N N . TYR A 1 87 ? -9.789 -0.578 1.712 1 98.19 87 TYR A N 1
ATOM 704 C CA . TYR A 1 87 ? -9.375 -0.418 3.102 1 98.19 87 TYR A CA 1
ATOM 705 C C . TYR A 1 87 ? -9.578 1.018 3.57 1 98.19 87 TYR A C 1
ATOM 707 O O . TYR A 1 87 ? -9.156 1.962 2.895 1 98.19 87 TYR A O 1
ATOM 715 N N . ASP A 1 88 ? -10.211 1.206 4.664 1 98 88 ASP A N 1
ATOM 716 C CA . ASP A 1 88 ? -10.25 2.498 5.344 1 98 88 ASP A CA 1
ATOM 717 C C . ASP A 1 88 ? -9.266 2.541 6.504 1 98 88 ASP A C 1
ATOM 719 O O . ASP A 1 88 ? -9.234 1.632 7.336 1 98 88 ASP A O 1
ATOM 723 N N . MET A 1 89 ? -8.508 3.562 6.512 1 97.81 89 MET A N 1
ATOM 724 C CA . MET A 1 89 ? -7.527 3.73 7.582 1 97.81 89 MET A CA 1
ATOM 725 C C . MET A 1 89 ? -7.73 5.059 8.297 1 97.81 89 MET A C 1
ATOM 727 O O . MET A 1 89 ? -8.016 6.078 7.664 1 97.81 89 MET A O 1
ATOM 731 N N . SER A 1 90 ? -7.57 5.062 9.555 1 97 90 SER A N 1
ATOM 732 C CA . SER A 1 90 ? -7.504 6.281 10.359 1 97 90 SER A CA 1
ATOM 733 C C . SER A 1 90 ? -6.066 6.605 10.75 1 97 90 SER A C 1
ATOM 735 O O . SER A 1 90 ? -5.371 5.766 11.336 1 97 90 SER A O 1
ATOM 737 N N . ILE A 1 91 ? -5.711 7.809 10.445 1 97.12 91 ILE A N 1
ATOM 738 C CA . ILE A 1 91 ? -4.324 8.211 10.648 1 97.12 91 ILE A CA 1
ATOM 739 C C . ILE A 1 91 ? -4.273 9.477 11.5 1 97.12 91 ILE A C 1
ATOM 741 O O . ILE A 1 91 ? -4.945 10.469 11.195 1 97.12 91 ILE A O 1
ATOM 745 N N . LYS A 1 92 ? -3.508 9.406 12.508 1 96.06 92 LYS A N 1
ATOM 746 C CA . LYS A 1 92 ? -3.229 10.609 13.289 1 96.06 92 LYS A CA 1
ATOM 747 C C . LYS A 1 92 ? -2.09 11.414 12.672 1 96.06 92 LYS A C 1
ATOM 749 O O . LYS A 1 92 ? -1.059 10.852 12.297 1 96.06 92 LYS A O 1
ATOM 754 N N . ILE A 1 93 ? -2.332 12.711 12.562 1 94.69 93 ILE A N 1
ATOM 755 C CA . ILE A 1 93 ? -1.265 13.555 12.039 1 94.69 93 ILE A CA 1
ATOM 756 C C . ILE A 1 93 ? -1.039 14.75 12.961 1 94.69 93 ILE A C 1
ATOM 758 O O . ILE A 1 93 ? -1.905 15.086 13.773 1 94.69 93 ILE A O 1
ATOM 762 N N . MET A 1 94 ? 0.127 15.227 12.883 1 92.44 94 MET A N 1
ATOM 763 C CA . MET A 1 94 ? 0.507 16.438 13.586 1 92.44 94 MET A CA 1
ATOM 764 C C . MET A 1 94 ? 0.804 17.578 12.602 1 92.44 94 MET A C 1
ATOM 766 O O . MET A 1 94 ? 1.575 17.391 11.656 1 92.44 94 MET A O 1
ATOM 770 N N . VAL A 1 95 ? 0.175 18.688 12.852 1 90.19 95 VAL A N 1
ATOM 771 C CA . VAL A 1 95 ? 0.354 19.844 11.984 1 90.19 95 VAL A CA 1
ATOM 772 C C . VAL A 1 95 ? 0.942 21 12.781 1 90.19 95 VAL A C 1
ATOM 774 O O . VAL A 1 95 ? 0.411 21.375 13.836 1 90.19 95 VAL A O 1
ATOM 777 N N . PRO A 1 96 ? 2.051 21.531 12.281 1 85.94 96 PRO A N 1
ATOM 778 C CA . PRO A 1 96 ? 2.602 22.688 12.992 1 85.94 96 PRO A CA 1
ATOM 779 C C . PRO A 1 96 ? 1.624 23.859 13.07 1 85.94 96 PRO A C 1
ATOM 781 O O . PRO A 1 96 ? 0.897 24.125 12.109 1 85.94 96 PRO A O 1
ATOM 784 N N . ASN A 1 97 ? 1.534 24.438 14.289 1 76 97 ASN A N 1
ATOM 785 C CA . ASN A 1 97 ? 0.693 25.625 14.5 1 76 97 ASN A CA 1
ATOM 786 C C . ASN A 1 97 ? 1.392 26.891 14.039 1 76 97 ASN A C 1
ATOM 788 O O . ASN A 1 97 ? 2.553 27.125 14.375 1 76 97 ASN A O 1
ATOM 792 N N . ASN A 1 98 ? 0.956 27.469 12.969 1 64.06 98 ASN A N 1
ATOM 793 C CA . ASN A 1 98 ? 1.575 28.672 12.438 1 64.06 98 ASN A CA 1
ATOM 794 C C . ASN A 1 98 ? 1.507 29.828 13.43 1 64.06 98 ASN A C 1
ATOM 796 O O . ASN A 1 98 ? 2.068 30.891 13.195 1 64.06 98 ASN A O 1
ATOM 800 N N . ASN A 1 99 ? 0.646 29.688 14.469 1 58.34 99 ASN A N 1
ATOM 801 C CA . ASN A 1 99 ? 0.531 30.859 15.328 1 58.34 99 ASN A CA 1
ATOM 802 C C . ASN A 1 99 ? 1.789 31.062 16.172 1 58.34 99 ASN A C 1
ATOM 804 O O . ASN A 1 99 ? 1.704 31.406 17.344 1 58.34 99 ASN A O 1
ATOM 808 N N . TYR A 1 100 ? 2.826 31.188 15.578 1 56.69 100 TYR A N 1
ATOM 809 C CA . TYR A 1 100 ? 4.086 31.734 16.062 1 56.69 100 TYR A CA 1
ATOM 810 C C . TYR A 1 100 ? 4.57 30.984 17.297 1 56.69 100 TYR A C 1
ATOM 812 O O . TYR A 1 100 ? 5.492 31.438 17.984 1 56.69 100 TYR A O 1
ATOM 820 N N . LYS A 1 101 ? 3.795 30.109 17.891 1 61.78 101 LYS A N 1
ATOM 821 C CA . LYS A 1 101 ? 4.391 29.422 19.031 1 61.78 101 LYS A CA 1
ATOM 822 C C . LYS A 1 101 ? 5.176 28.203 18.578 1 61.78 101 LYS A C 1
ATOM 824 O O . LYS A 1 101 ? 4.602 27.25 18.047 1 61.78 101 LYS A O 1
ATOM 829 N N . PRO A 1 102 ? 6.469 28.203 18.734 1 62.88 102 PRO A N 1
ATOM 830 C CA . PRO A 1 102 ? 7.344 27.094 18.328 1 62.88 102 PRO A CA 1
ATOM 831 C C . PRO A 1 102 ? 7.02 25.781 19.047 1 62.88 102 PRO A C 1
ATOM 833 O O . PRO A 1 102 ? 6.617 25.797 20.203 1 62.88 102 PRO A O 1
ATOM 836 N N . PHE A 1 103 ? 6.852 24.656 18.375 1 66.12 103 PHE A N 1
ATOM 837 C CA . PHE A 1 103 ? 6.762 23.297 18.922 1 66.12 103 PHE A CA 1
ATOM 838 C C . PHE A 1 103 ? 5.32 22.953 19.266 1 66.12 103 PHE A C 1
ATOM 840 O O . PHE A 1 103 ? 5.066 21.953 19.969 1 66.12 103 PHE A O 1
ATOM 847 N N . GLU A 1 104 ? 4.477 23.984 18.875 1 79.44 104 GLU A N 1
ATOM 848 C CA . GLU A 1 104 ? 3.076 23.609 19.078 1 79.44 104 GLU A CA 1
ATOM 849 C C . GLU A 1 104 ? 2.498 22.922 17.844 1 79.44 104 GLU A C 1
ATOM 851 O O . GLU A 1 104 ? 2.709 23.375 16.719 1 79.44 104 GLU A O 1
ATOM 856 N N . TYR A 1 105 ? 2.02 21.781 18.094 1 84.25 105 TYR A N 1
ATOM 857 C CA . TYR A 1 105 ? 1.406 20.984 17.031 1 84.25 105 TYR A CA 1
ATOM 858 C C . TYR A 1 105 ? -0.074 20.766 17.312 1 84.25 105 TYR A C 1
ATOM 860 O O . TYR A 1 105 ? -0.468 20.531 18.453 1 84.25 105 TYR A O 1
ATOM 868 N N . ALA A 1 106 ? -0.749 21.016 16.234 1 88.19 106 ALA A N 1
ATOM 869 C CA . ALA A 1 106 ? -2.129 20.531 16.266 1 88.19 106 ALA A CA 1
ATOM 870 C C . ALA A 1 106 ? -2.201 19.047 15.906 1 88.19 106 ALA A C 1
ATOM 872 O O . ALA A 1 106 ? -1.386 18.547 15.133 1 88.19 106 ALA A O 1
ATOM 873 N N . GLN A 1 107 ? -3.146 18.375 16.547 1 92.31 107 GLN A N 1
ATOM 874 C CA . GLN A 1 107 ? -3.402 16.969 16.219 1 92.31 107 GLN A CA 1
ATOM 875 C C . GLN A 1 107 ? -4.672 16.828 15.391 1 92.31 107 GLN A C 1
ATOM 877 O O . GLN A 1 107 ? -5.719 17.375 15.734 1 92.31 107 GLN A O 1
ATOM 882 N N . ASP A 1 108 ? -4.523 16.156 14.297 1 94.94 108 ASP A N 1
ATOM 883 C CA . ASP A 1 108 ? -5.668 15.883 13.43 1 94.94 108 ASP A CA 1
ATOM 884 C C . ASP A 1 108 ? -5.793 14.391 13.141 1 94.94 108 ASP A C 1
ATOM 886 O O . ASP A 1 108 ? -4.855 13.625 13.375 1 94.94 108 ASP A O 1
ATOM 890 N N . LEU A 1 109 ? -7.012 13.992 12.836 1 97.25 109 LEU A N 1
ATOM 891 C CA . LEU A 1 109 ? -7.324 12.633 12.422 1 97.25 109 LEU A CA 1
ATOM 892 C C . LEU A 1 109 ? -7.848 12.602 10.992 1 97.25 109 LEU A C 1
ATOM 894 O O . LEU A 1 109 ? -8.812 13.297 10.664 1 97.25 109 LEU A O 1
ATOM 898 N N . VAL A 1 110 ? -7.176 11.859 10.18 1 97.69 110 VAL A N 1
ATOM 8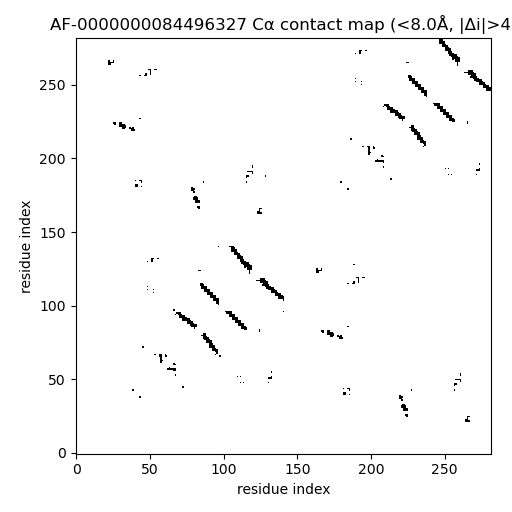99 C CA . VAL A 1 110 ? -7.559 11.758 8.781 1 97.69 110 VAL A CA 1
ATOM 900 C C . VAL A 1 110 ? -7.996 10.328 8.461 1 97.69 110 VAL A C 1
ATOM 902 O O . VAL A 1 110 ? -7.328 9.367 8.844 1 97.69 110 VAL A O 1
ATOM 905 N N . LYS A 1 111 ? -9.117 10.188 7.801 1 98.44 111 LYS A N 1
ATOM 906 C CA . LYS A 1 111 ? -9.57 8.898 7.293 1 98.44 111 LYS A CA 1
ATOM 907 C C . LYS A 1 111 ? -9.32 8.781 5.789 1 98.44 111 LYS A C 1
ATOM 909 O O . LYS A 1 111 ? -9.758 9.633 5.016 1 98.44 111 LYS A O 1
ATOM 914 N N . VAL A 1 112 ? -8.625 7.754 5.414 1 98.62 112 VAL A N 1
ATOM 915 C CA . VAL A 1 112 ? -8.227 7.555 4.023 1 98.62 112 VAL A CA 1
ATOM 916 C C . VAL A 1 112 ? -8.711 6.191 3.539 1 98.62 112 VAL A C 1
ATOM 918 O O . VAL A 1 112 ? -8.664 5.207 4.285 1 98.62 112 VAL A O 1
ATOM 921 N N . ARG A 1 113 ? -9.188 6.09 2.326 1 98.69 113 ARG A N 1
ATOM 922 C CA . ARG A 1 113 ? -9.523 4.82 1.688 1 98.69 113 ARG A CA 1
ATOM 923 C C . ARG A 1 113 ? -8.516 4.473 0.599 1 98.69 113 ARG A C 1
ATOM 925 O O . ARG A 1 113 ? -8.227 5.297 -0.272 1 98.69 113 ARG A O 1
ATOM 932 N N . VAL A 1 114 ? -7.961 3.336 0.737 1 98.75 114 VAL A N 1
ATOM 933 C CA . VAL A 1 114 ? -7.137 2.758 -0.318 1 98.75 114 VAL A CA 1
ATOM 934 C C . VAL A 1 114 ? -7.895 1.626 -1.007 1 98.75 114 VAL A C 1
ATOM 936 O O . VAL A 1 114 ? -8.398 0.713 -0.346 1 98.75 114 VAL A O 1
ATOM 939 N N . SER A 1 115 ? -7.969 1.729 -2.344 1 98.31 115 SER A N 1
ATOM 940 C CA . SER A 1 115 ? -8.578 0.689 -3.166 1 98.31 115 SER A CA 1
ATOM 941 C C . SER A 1 115 ? -7.543 0.021 -4.066 1 98.31 115 SER A C 1
ATOM 943 O O . SER A 1 115 ? -7.188 0.558 -5.117 1 98.31 115 SER A O 1
ATOM 945 N N . PRO A 1 116 ? -7.082 -1.169 -3.615 1 98.31 116 PRO A N 1
ATOM 946 C CA . PRO A 1 116 ? -6.215 -1.893 -4.551 1 98.31 116 PRO A CA 1
ATOM 947 C C . PRO A 1 116 ? -6.914 -2.221 -5.867 1 98.31 116 PRO A C 1
ATOM 949 O O . PRO A 1 116 ? -8.133 -2.389 -5.898 1 98.31 116 PRO A O 1
ATOM 952 N N . SER A 1 117 ? -6.102 -2.295 -6.906 1 97.69 117 SER A N 1
ATOM 953 C CA . SER A 1 117 ? -6.648 -2.613 -8.219 1 97.69 117 SER A CA 1
ATOM 954 C C . SER A 1 117 ? -7.262 -4.008 -8.242 1 97.69 117 SER A C 1
ATOM 956 O O . SER A 1 117 ? -6.715 -4.941 -7.652 1 97.69 117 SER A O 1
ATOM 958 N N . CYS A 1 118 ? -8.336 -4.141 -9 1 95.94 118 CYS A N 1
ATOM 959 C CA . CYS A 1 118 ? -9.008 -5.426 -9.156 1 95.94 118 CYS A CA 1
ATOM 960 C C . CYS A 1 118 ? -8.555 -6.129 -10.43 1 95.94 118 CYS A C 1
ATOM 962 O O . CYS A 1 118 ? -9.266 -6.984 -10.961 1 95.94 118 CYS A O 1
ATOM 964 N N . ASP A 1 119 ? -7.426 -5.742 -10.914 1 94 119 ASP A N 1
ATOM 965 C CA . A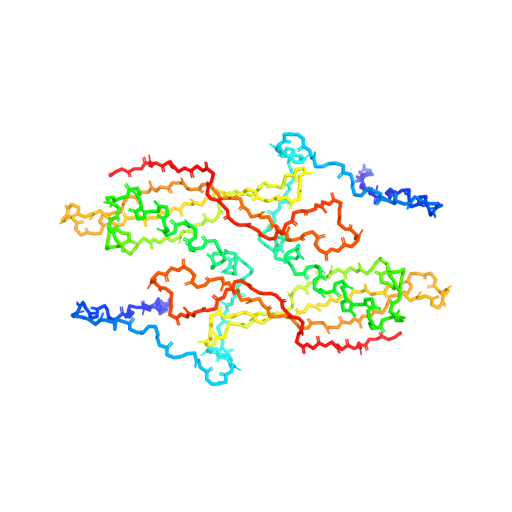SP A 1 119 ? -6.969 -6.223 -12.219 1 94 119 ASP A CA 1
ATOM 966 C C . ASP A 1 119 ? -6.465 -7.66 -12.125 1 94 119 ASP A C 1
ATOM 968 O O . ASP A 1 119 ? -5.297 -7.934 -12.414 1 94 119 ASP A O 1
ATOM 972 N N . SER A 1 120 ? -7.219 -8.539 -11.734 1 91.12 120 SER A N 1
ATOM 973 C CA . SER A 1 120 ? -7.027 -9.984 -11.68 1 91.12 120 SER A CA 1
ATOM 974 C C . SER A 1 120 ? -8.359 -10.719 -11.766 1 91.12 120 SER A C 1
ATOM 976 O O . SER A 1 120 ? -9.344 -10.305 -11.141 1 91.12 120 SER A O 1
ATOM 978 N N . PRO A 1 121 ? -8.445 -11.773 -12.531 1 86.5 121 PRO A N 1
ATOM 979 C CA . PRO A 1 121 ? -9.695 -12.539 -12.609 1 86.5 121 PRO A CA 1
ATOM 980 C C . PRO A 1 121 ? -10.094 -13.164 -11.281 1 86.5 121 PRO A C 1
ATOM 982 O O . PRO A 1 121 ? -11.234 -13.602 -11.117 1 86.5 121 PRO A O 1
ATOM 985 N N . LYS A 1 122 ? -9.203 -13.141 -10.352 1 87.38 122 LYS A N 1
ATOM 986 C CA . LYS A 1 122 ? -9.438 -13.805 -9.07 1 87.38 122 LYS A CA 1
ATOM 987 C C . LYS A 1 122 ? -10.023 -12.844 -8.047 1 87.38 122 LYS A C 1
ATOM 989 O O . LYS A 1 122 ? -10.398 -13.25 -6.945 1 87.38 122 LYS A O 1
ATOM 994 N N . ILE A 1 123 ? -10.047 -11.648 -8.414 1 88.62 123 ILE A N 1
ATOM 995 C CA . ILE A 1 123 ? -10.562 -10.633 -7.508 1 88.62 123 ILE A CA 1
ATOM 996 C C . ILE A 1 123 ? -11.969 -10.219 -7.941 1 88.62 123 ILE A C 1
ATOM 998 O O . ILE A 1 123 ? -12.195 -9.891 -9.109 1 88.62 123 ILE A 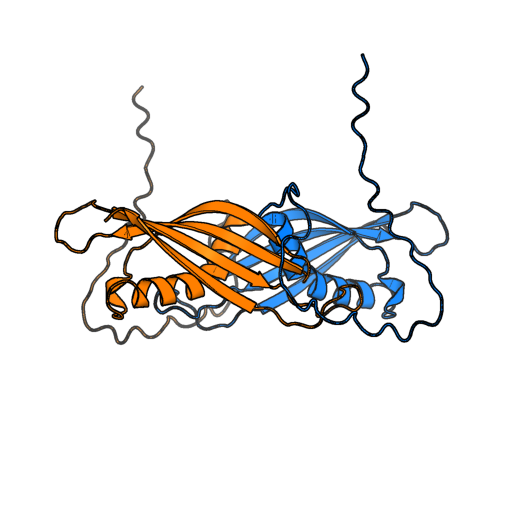O 1
ATOM 1002 N N . GLY A 1 124 ? -12.93 -10.219 -7.086 1 86.56 124 GLY A N 1
ATOM 1003 C CA . GLY A 1 124 ? -14.336 -9.984 -7.363 1 86.56 124 GLY A CA 1
ATOM 1004 C C . GLY A 1 124 ? -14.703 -8.508 -7.344 1 86.56 124 GLY A C 1
ATOM 1005 O O . GLY A 1 124 ? -15.672 -8.117 -6.684 1 86.56 124 GLY A O 1
ATOM 1006 N N . CYS A 1 125 ? -13.984 -7.668 -7.91 1 91.81 125 CYS A N 1
ATOM 1007 C CA . CYS A 1 125 ? -14.289 -6.25 -8.055 1 91.81 125 CYS A CA 1
ATOM 1008 C C . CYS A 1 125 ? -13.797 -5.719 -9.391 1 91.81 125 CYS A C 1
ATOM 1010 O O . CYS A 1 125 ? -13.156 -6.441 -10.156 1 91.81 125 CYS A O 1
ATOM 1012 N N . SER A 1 126 ? -14.141 -4.426 -9.695 1 91.81 126 SER A N 1
ATOM 1013 C CA . SER A 1 126 ? -13.836 -3.928 -11.031 1 91.81 126 SER A CA 1
ATOM 1014 C C . SER A 1 126 ? -13.164 -2.564 -10.969 1 91.81 126 SER A C 1
ATOM 1016 O O . SER A 1 126 ? -12.859 -1.969 -12.008 1 91.81 126 SER A O 1
ATOM 1018 N N . HIS A 1 127 ? -12.805 -2.084 -9.898 1 94.5 127 HIS A N 1
ATOM 1019 C CA . HIS A 1 127 ? -12.227 -0.748 -9.82 1 94.5 127 HIS A CA 1
ATOM 1020 C C . HIS A 1 127 ? -10.711 -0.799 -9.953 1 94.5 127 HIS A C 1
ATOM 1022 O O . HIS A 1 127 ? -10.102 -1.864 -9.812 1 94.5 127 HIS A O 1
ATOM 1028 N N . GLY A 1 128 ? -10.133 0.322 -10.281 1 96.19 128 GLY A N 1
ATOM 1029 C CA . GLY A 1 128 ? -8.688 0.475 -10.297 1 96.19 128 GLY A CA 1
ATOM 1030 C C . GLY A 1 128 ? -8.125 0.951 -8.977 1 96.19 128 GLY A C 1
ATOM 1031 O O . GLY A 1 128 ? -8.867 1.141 -8.008 1 96.19 128 GLY A O 1
ATOM 1032 N N . PHE A 1 129 ? -6.836 1.023 -8.969 1 98.25 129 PHE A N 1
ATOM 1033 C CA . PHE A 1 129 ? -6.176 1.547 -7.777 1 98.25 129 PHE A CA 1
ATOM 1034 C C . PHE A 1 129 ? -6.625 2.975 -7.496 1 98.25 129 PHE A C 1
ATOM 1036 O O . PHE A 1 129 ? -6.727 3.793 -8.414 1 98.25 129 PHE A O 1
ATOM 1043 N N . ASN A 1 130 ? -6.867 3.289 -6.266 1 98.19 130 ASN A N 1
ATOM 1044 C CA . ASN A 1 130 ? -7.277 4.637 -5.895 1 98.19 130 ASN A CA 1
ATOM 1045 C C . ASN A 1 130 ? -6.992 4.926 -4.422 1 98.19 130 ASN A C 1
ATOM 1047 O O . ASN A 1 130 ? -7.035 4.016 -3.59 1 98.19 130 ASN A O 1
ATOM 1051 N N . VAL A 1 131 ? -6.668 6.117 -4.145 1 98.69 131 VAL A N 1
ATOM 1052 C CA . VAL A 1 131 ? -6.52 6.629 -2.785 1 98.69 131 VAL A CA 1
ATOM 1053 C C . VAL A 1 131 ? -7.371 7.883 -2.607 1 98.69 131 VAL A C 1
ATOM 1055 O O . VAL A 1 131 ? -7.27 8.828 -3.396 1 98.69 131 VAL A O 1
ATOM 1058 N N . GLU A 1 132 ? -8.18 7.914 -1.567 1 98.19 132 GLU A N 1
ATOM 1059 C CA . GLU A 1 132 ? -9.023 9.086 -1.352 1 98.19 132 GLU A CA 1
ATOM 1060 C C . GLU A 1 132 ? -9.18 9.391 0.136 1 98.19 132 GLU A C 1
ATOM 1062 O O . GLU A 1 132 ? -9.281 8.477 0.954 1 98.19 132 GLU A O 1
ATOM 1067 N N . VAL A 1 133 ? -9.18 10.641 0.486 1 98.5 133 VAL A N 1
ATOM 1068 C CA . VAL A 1 133 ? -9.469 11.062 1.851 1 98.5 133 VAL A CA 1
ATOM 1069 C C . VAL A 1 133 ? -10.984 11.102 2.066 1 98.5 133 VAL A C 1
ATOM 1071 O O . VAL A 1 133 ? -11.703 11.805 1.349 1 98.5 133 VAL A O 1
ATOM 1074 N N . LEU A 1 134 ? -11.453 10.391 3.062 1 98.38 134 LEU A N 1
ATOM 1075 C CA . LEU A 1 134 ? -12.883 10.281 3.33 1 98.38 134 LEU A CA 1
ATOM 1076 C C . LEU A 1 134 ? -13.336 11.352 4.32 1 98.38 134 LEU A C 1
ATOM 1078 O O . LEU A 1 134 ? -14.453 11.859 4.227 1 98.38 134 LEU A O 1
ATOM 1082 N N . ASP A 1 135 ? -12.508 11.609 5.301 1 98 135 ASP A N 1
ATOM 1083 C CA . ASP A 1 135 ? -12.859 12.523 6.387 1 98 135 ASP A CA 1
ATOM 1084 C C . ASP A 1 135 ? -11.617 13.164 6.984 1 98 135 ASP A C 1
ATOM 1086 O O . ASP A 1 135 ? -10.516 12.617 6.875 1 98 135 ASP A O 1
ATOM 1090 N N . TYR A 1 136 ? -11.805 14.281 7.527 1 97.31 136 TYR A N 1
ATOM 1091 C CA . TYR A 1 136 ? -10.75 15.047 8.18 1 97.31 136 TYR A CA 1
ATOM 1092 C C . TYR A 1 136 ? -11.273 15.727 9.445 1 97.31 136 TYR A C 1
ATOM 1094 O O . TYR A 1 136 ? -12.203 16.531 9.383 1 97.31 136 TYR A O 1
ATOM 1102 N N . LYS A 1 137 ? -10.656 15.438 10.531 1 96.62 137 LYS A N 1
ATOM 1103 C CA . LYS A 1 137 ? -11.117 15.984 11.805 1 96.62 137 LYS A CA 1
ATOM 1104 C C . LYS A 1 137 ? -9.992 16.734 12.516 1 96.62 137 LYS A C 1
ATOM 1106 O O . LYS A 1 137 ? -8.906 16.172 12.719 1 96.62 137 LYS A O 1
ATOM 1111 N N . HIS A 1 138 ? -10.25 17.906 12.969 1 94.12 138 HIS A N 1
ATOM 1112 C CA . HIS A 1 138 ? -9.336 18.656 13.828 1 94.12 138 HIS A CA 1
ATOM 1113 C C . HIS A 1 138 ? -9.523 18.281 15.289 1 94.12 138 HIS A C 1
ATOM 1115 O O . HIS A 1 138 ? -10.578 18.547 15.875 1 94.12 138 HIS A O 1
ATOM 1121 N N . ILE A 1 139 ? -8.562 17.609 15.891 1 90.75 139 ILE A N 1
ATOM 1122 C CA . ILE A 1 139 ? -8.688 17.109 17.25 1 90.75 139 ILE A CA 1
ATOM 1123 C C . ILE A 1 139 ? -8.258 18.203 18.234 1 90.75 139 ILE A C 1
ATOM 1125 O O . ILE A 1 139 ? -8.922 18.422 19.25 1 90.75 139 ILE A O 1
ATOM 1129 N N . SER A 1 140 ? -7.09 18.688 18.078 1 80.88 140 SER A N 1
ATOM 1130 C CA . SER A 1 140 ? -6.637 19.781 18.938 1 80.88 140 SER A CA 1
ATOM 1131 C C . SER A 1 140 ? -6.105 20.953 18.125 1 80.88 140 SER A C 1
ATOM 1133 O O . SER A 1 140 ? -5.668 20.781 16.984 1 80.88 140 SER A O 1
ATOM 1135 N N . GLU A 1 141 ? -6.383 22.188 18.562 1 67 141 GLU A N 1
ATOM 1136 C CA . GLU A 1 141 ? -5.867 23.406 17.953 1 67 141 GLU A CA 1
ATOM 1137 C C . GLU A 1 141 ? -4.711 23.984 18.75 1 67 141 GLU A C 1
ATOM 1139 O O . GLU A 1 141 ? -4.66 23.828 19.984 1 67 141 GLU A O 1
ATOM 1144 N N . MET B 1 1 ? -9.828 -31.125 29.922 1 25.94 1 MET B N 1
ATOM 1145 C CA . MET B 1 1 ? -10.852 -30.344 29.234 1 25.94 1 MET B CA 1
ATOM 1146 C C . MET B 1 1 ? -10.359 -29.875 27.875 1 25.94 1 MET B C 1
ATOM 1148 O O . MET B 1 1 ? -9.305 -29.234 27.781 1 25.94 1 MET B O 1
ATOM 1152 N N . LYS B 1 2 ? -10.773 -30.594 26.688 1 31.62 2 LYS B N 1
ATOM 1153 C CA . LYS B 1 2 ? -10.297 -30.812 25.328 1 31.62 2 LYS B CA 1
ATOM 1154 C C . LYS B 1 2 ? -10.586 -29.594 24.438 1 31.62 2 LYS B C 1
ATOM 1156 O O . LYS B 1 2 ? -11.727 -29.375 24.031 1 31.62 2 LYS B O 1
ATOM 1161 N N . LYS B 1 3 ? -10.266 -28.391 24.797 1 29.12 3 LYS B N 1
ATOM 1162 C CA . LYS B 1 3 ? -10.906 -27.281 24.094 1 29.12 3 LYS B CA 1
ATOM 1163 C C . LYS B 1 3 ? -10.672 -27.375 22.594 1 29.12 3 LYS B C 1
ATOM 1165 O O . LYS B 1 3 ? -9.531 -27.5 22.141 1 29.12 3 LYS B O 1
ATOM 1170 N N . ILE B 1 4 ? -11.664 -27.719 21.688 1 28.05 4 ILE B N 1
ATOM 1171 C CA . ILE B 1 4 ? -11.984 -27.953 20.297 1 28.05 4 ILE B CA 1
ATOM 1172 C C . ILE B 1 4 ? -11.797 -26.672 19.484 1 28.05 4 ILE B C 1
ATOM 1174 O O . ILE B 1 4 ? -12.367 -26.531 18.406 1 28.05 4 ILE B O 1
ATOM 1178 N N . SER B 1 5 ? -10.984 -25.703 19.688 1 28.98 5 SER B N 1
ATOM 1179 C CA . SER B 1 5 ? -11.391 -24.516 18.938 1 28.98 5 SER B CA 1
ATOM 1180 C C . SER B 1 5 ? -11.445 -24.797 17.438 1 28.98 5 SER B C 1
ATOM 1182 O O . SER B 1 5 ? -10.664 -25.609 16.938 1 28.98 5 SER B O 1
ATOM 1184 N N . VAL B 1 6 ? -12.523 -24.234 16.656 1 27.8 6 VAL B N 1
ATOM 1185 C CA . VAL B 1 6 ? -13.188 -24.125 15.359 1 27.8 6 VAL B CA 1
ATOM 1186 C C . VAL B 1 6 ? -12.234 -23.484 14.344 1 27.8 6 VAL B C 1
ATOM 1188 O O . VAL B 1 6 ? -11.844 -22.328 14.492 1 27.8 6 VAL B O 1
ATOM 1191 N N . ILE B 1 7 ? -11.211 -24.094 13.82 1 29.81 7 ILE B N 1
ATOM 1192 C CA . ILE B 1 7 ? -10.406 -23.766 12.641 1 29.81 7 ILE B CA 1
ATOM 1193 C C . ILE B 1 7 ? -11.32 -23.438 11.469 1 29.81 7 ILE B C 1
ATOM 1195 O O . ILE B 1 7 ? -12.109 -24.281 11.031 1 29.81 7 ILE B O 1
ATOM 1199 N N . LEU B 1 8 ? -11.789 -22.109 11.328 1 29.69 8 LEU B N 1
ATOM 1200 C CA . LEU B 1 8 ? -12.688 -21.594 10.297 1 29.69 8 LEU B CA 1
ATOM 1201 C C . LEU B 1 8 ? -12.164 -21.922 8.906 1 29.69 8 LEU B C 1
ATOM 1203 O O . LEU B 1 8 ? -11.086 -21.469 8.516 1 29.69 8 LEU B O 1
ATOM 1207 N N . ALA B 1 9 ? -12.555 -23.031 8.242 1 28.98 9 ALA B N 1
ATOM 1208 C CA . ALA B 1 9 ? -12.539 -23.672 6.926 1 28.98 9 ALA B CA 1
ATOM 1209 C C . ALA B 1 9 ? -13.055 -22.719 5.848 1 28.98 9 ALA B C 1
ATOM 1211 O O . ALA B 1 9 ? -14.266 -22.531 5.711 1 28.98 9 ALA B O 1
ATOM 1212 N N . ILE B 1 10 ? -12.555 -21.547 5.691 1 31.25 10 ILE B N 1
ATOM 1213 C CA . ILE B 1 10 ? -13.164 -20.828 4.574 1 31.25 10 ILE B CA 1
ATOM 1214 C C . ILE B 1 10 ? -12.961 -21.625 3.283 1 31.25 10 ILE B C 1
ATOM 1216 O O . ILE B 1 10 ? -11.906 -21.531 2.65 1 31.25 10 ILE B O 1
ATOM 1220 N N . LEU B 1 11 ? -12.992 -22.953 3.236 1 30.31 11 LEU B N 1
ATOM 1221 C CA . LEU B 1 11 ? -12.922 -23.703 1.989 1 30.31 11 LEU B CA 1
ATOM 1222 C C . LEU B 1 11 ? -14.078 -23.344 1.066 1 30.31 11 LEU B C 1
ATOM 1224 O O . LEU B 1 11 ? -15.117 -24.016 1.073 1 30.31 11 LEU B O 1
ATOM 1228 N N . LEU B 1 12 ? -14.672 -22.25 0.928 1 29.56 12 LEU B N 1
ATOM 1229 C CA . LEU B 1 12 ? -15.805 -22.375 0.021 1 29.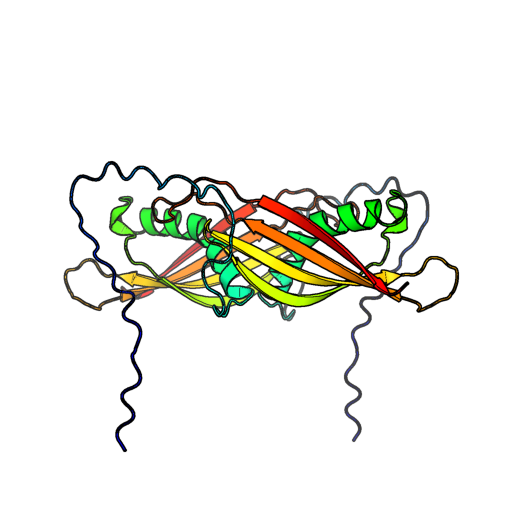56 12 LEU B CA 1
ATOM 1230 C C . LEU B 1 12 ? -15.414 -23.125 -1.246 1 29.56 12 LEU B C 1
ATOM 1232 O O . LEU B 1 12 ? -14.227 -23.219 -1.573 1 29.56 12 LEU B O 1
ATOM 1236 N N . LEU B 1 13 ? -16.578 -23.641 -2.045 1 30.48 13 LEU B N 1
ATOM 1237 C CA . LEU B 1 13 ? -17.172 -24.391 -3.139 1 30.48 13 LEU B CA 1
ATOM 1238 C C . LEU B 1 13 ? -16.688 -23.875 -4.488 1 30.48 13 LEU B C 1
ATOM 1240 O O . LEU B 1 13 ? -17 -22.75 -4.871 1 30.48 13 LEU B O 1
ATOM 1244 N N . PHE B 1 14 ? -15.508 -24.172 -4.898 1 31.47 14 PHE B N 1
ATOM 1245 C CA . PHE B 1 14 ? -15.117 -24.016 -6.293 1 31.47 14 PHE B CA 1
ATOM 1246 C C . PHE B 1 14 ? -16.047 -24.797 -7.211 1 31.47 14 PHE B C 1
ATOM 1248 O O . PHE B 1 14 ? -15.914 -26.016 -7.336 1 31.47 14 PHE B O 1
ATOM 1255 N N . ASP B 1 15 ? -17.406 -24.547 -7.273 1 31.86 15 ASP B N 1
ATOM 1256 C CA . ASP B 1 15 ? -18.062 -25.109 -8.453 1 31.86 15 ASP B CA 1
ATOM 1257 C C . ASP B 1 15 ? -17.391 -24.625 -9.734 1 31.86 15 ASP B C 1
ATOM 1259 O O . ASP B 1 15 ? -17.203 -23.406 -9.93 1 31.86 15 ASP B O 1
ATOM 1263 N N . THR B 1 16 ? -16.594 -25.266 -10.469 1 33.44 16 THR B N 1
ATOM 1264 C CA . THR B 1 16 ? -15.875 -25.234 -11.742 1 33.44 16 THR B CA 1
ATOM 1265 C C . THR B 1 16 ? -16.828 -24.906 -12.891 1 33.44 16 THR B C 1
ATOM 1267 O O . THR B 1 16 ? -16.438 -24.953 -14.055 1 33.44 16 THR B O 1
ATOM 1270 N N . ASN B 1 17 ? -18.141 -25.312 -12.914 1 35.28 17 ASN B N 1
ATOM 1271 C CA . ASN B 1 17 ? -18.719 -25.312 -14.25 1 35.28 17 ASN B CA 1
ATOM 1272 C C . ASN B 1 17 ? -18.406 -24.031 -15.008 1 35.28 17 ASN B C 1
ATOM 1274 O O . ASN B 1 17 ? -17.875 -23.078 -14.43 1 35.28 17 ASN B O 1
ATOM 1278 N N . TYR B 1 18 ? -19.531 -23.531 -16 1 37.78 18 TYR B N 1
ATOM 1279 C CA . TYR B 1 18 ? -19.797 -22.672 -17.156 1 37.78 18 TYR B CA 1
ATOM 1280 C C . TYR B 1 18 ? -19.516 -21.203 -16.812 1 37.78 18 TYR B C 1
ATOM 1282 O O . TYR B 1 18 ? -20 -20.297 -17.484 1 37.78 18 TYR B O 1
ATOM 1290 N N . LEU B 1 19 ? -19.391 -20.641 -15.594 1 35.16 19 LEU B N 1
ATOM 1291 C CA . LEU B 1 19 ? -19.859 -19.297 -15.289 1 35.16 19 LEU B CA 1
ATOM 1292 C C . LEU B 1 19 ? -19.031 -18.25 -16.031 1 35.16 19 LEU B C 1
ATOM 1294 O O . LEU B 1 19 ? -17.812 -18.234 -15.938 1 35.16 19 LEU B O 1
ATOM 1298 N N . VAL B 1 20 ? -19.312 -17.828 -17.234 1 42.91 20 VAL B N 1
ATOM 1299 C CA . VAL B 1 20 ? -19.141 -16.453 -17.719 1 42.91 20 VAL B CA 1
ATOM 1300 C C . VAL B 1 20 ? -19.047 -15.492 -16.547 1 42.91 20 VAL B C 1
ATOM 1302 O O . VAL B 1 20 ? -20.047 -15.234 -15.867 1 42.91 20 VAL B O 1
ATOM 1305 N N . SER B 1 21 ? -18.281 -15.742 -15.57 1 46.66 21 SER B N 1
ATOM 1306 C CA . SER B 1 21 ? -18.203 -15.188 -14.219 1 46.66 21 SER B CA 1
ATOM 1307 C C . SER B 1 21 ? -18.328 -13.672 -14.242 1 46.66 21 SER B C 1
ATOM 1309 O O . SER B 1 21 ? -17.422 -12.969 -14.695 1 46.66 21 SER B O 1
ATOM 1311 N N . ALA B 1 22 ? -19.359 -13.148 -14.625 1 51.88 22 ALA B N 1
ATOM 1312 C CA . ALA B 1 22 ? -19.641 -11.727 -14.445 1 51.88 22 ALA B CA 1
ATOM 1313 C C . ALA B 1 22 ? -19.156 -11.25 -13.078 1 51.88 22 ALA B C 1
ATOM 1315 O O . ALA B 1 22 ? -19.406 -11.891 -12.062 1 51.88 22 ALA B O 1
ATOM 1316 N N . LYS B 1 23 ? -17.984 -10.547 -13 1 63.31 23 LYS B N 1
ATOM 1317 C CA . LYS B 1 23 ? -17.609 -9.914 -11.742 1 63.31 23 LYS B CA 1
ATOM 1318 C C . LYS B 1 23 ? -18.844 -9.414 -10.992 1 63.31 23 LYS B C 1
ATOM 1320 O O . LYS B 1 23 ? -19.766 -8.875 -11.602 1 63.31 23 LYS B O 1
ATOM 1325 N N . PRO B 1 24 ? -19.094 -9.984 -9.789 1 63.66 24 PRO B N 1
ATOM 1326 C CA . PRO B 1 24 ? -20.234 -9.5 -9.008 1 63.66 24 PRO B CA 1
ATOM 1327 C C . PRO B 1 24 ? -20.375 -7.977 -9.062 1 63.66 24 PRO B C 1
ATOM 1329 O O . PRO B 1 24 ? -19.375 -7.266 -9.219 1 63.66 24 PRO B O 1
ATOM 1332 N N . PRO B 1 25 ? -21.641 -7.605 -9.195 1 72.12 25 PRO B N 1
ATOM 1333 C CA . PRO B 1 25 ? -21.859 -6.156 -9.164 1 72.12 25 PRO B CA 1
ATOM 1334 C C . PRO B 1 25 ? -21.25 -5.496 -7.93 1 72.12 25 PRO B C 1
ATOM 1336 O O . PRO B 1 25 ? -21.156 -6.125 -6.871 1 72.12 25 PRO B O 1
ATOM 1339 N N . GLU B 1 26 ? -20.562 -4.457 -8.047 1 77.69 26 GLU B N 1
ATOM 1340 C CA . GLU B 1 26 ? -20.062 -3.664 -6.93 1 77.69 26 GLU B CA 1
ATOM 1341 C C . GLU B 1 26 ? -21.156 -3.383 -5.91 1 77.69 26 GLU B C 1
ATOM 1343 O O . GLU B 1 26 ? -22.312 -3.172 -6.273 1 77.69 26 GLU B O 1
ATOM 1348 N N . PRO B 1 27 ? -20.797 -3.539 -4.699 1 85.06 27 PRO B N 1
ATOM 1349 C CA . PRO B 1 27 ? -21.812 -3.248 -3.686 1 85.06 27 PRO B CA 1
ATOM 1350 C C . PRO B 1 27 ? -22.359 -1.824 -3.789 1 85.06 27 PRO B C 1
ATOM 1352 O O . PRO B 1 27 ? -21.625 -0.902 -4.145 1 85.06 27 PRO B O 1
ATOM 1355 N N . LYS B 1 28 ? -23.594 -1.63 -3.488 1 83.56 28 LYS B N 1
ATOM 1356 C CA . LYS B 1 28 ? -24.25 -0.333 -3.539 1 83.56 28 LYS B CA 1
ATOM 1357 C C . LYS B 1 28 ? -23.703 0.608 -2.469 1 83.56 28 LYS B C 1
ATOM 1359 O O . LYS B 1 28 ? -23.516 1.798 -2.727 1 83.56 28 LYS B O 1
ATOM 1364 N N . GLU B 1 29 ? -23.484 -0.081 -1.3 1 92.5 29 GLU B N 1
ATOM 1365 C CA . GLU B 1 29 ? -22.938 0.689 -0.187 1 92.5 29 GLU B CA 1
ATOM 1366 C C . GLU B 1 29 ? -21.625 0.083 0.314 1 92.5 29 GLU B C 1
ATOM 1368 O O . GLU B 1 29 ? -21.531 -1.131 0.512 1 92.5 29 GLU B O 1
ATOM 1373 N N . ILE B 1 30 ? -20.703 0.955 0.436 1 94.06 30 ILE B N 1
ATOM 1374 C CA . ILE B 1 30 ? -19.422 0.51 0.979 1 94.06 30 ILE B CA 1
ATOM 1375 C C . ILE B 1 30 ? -19.516 0.427 2.502 1 94.06 30 ILE B C 1
ATOM 1377 O O . ILE B 1 30 ? -19.828 1.418 3.168 1 94.06 30 ILE B O 1
ATOM 1381 N N . LYS B 1 31 ? -19.281 -0.735 3.035 1 94.69 31 LYS B N 1
ATOM 1382 C CA . LYS B 1 31 ? -19.297 -0.98 4.473 1 94.69 31 LYS B CA 1
ATOM 1383 C C . LYS B 1 31 ? -18.219 -1.984 4.879 1 94.69 31 LYS B C 1
ATOM 1385 O O . LYS B 1 31 ? -17.734 -2.75 4.043 1 94.69 31 LYS B O 1
ATOM 1390 N N . PRO B 1 32 ? -17.906 -1.949 6.184 1 95 32 PRO B N 1
ATOM 1391 C CA . PRO B 1 32 ? -16.953 -2.957 6.641 1 95 32 PRO B CA 1
ATOM 1392 C C . PRO B 1 32 ? -17.375 -4.383 6.297 1 95 32 PRO B C 1
ATOM 1394 O O . PRO B 1 32 ? -18.562 -4.707 6.379 1 95 32 PRO B O 1
ATOM 1397 N N . TYR B 1 33 ? -16.438 -5.148 5.875 1 93.19 33 TYR B N 1
ATOM 1398 C CA . TYR B 1 33 ? -16.703 -6.539 5.527 1 93.19 33 TYR B CA 1
ATOM 1399 C C . TYR B 1 33 ? -17.141 -7.336 6.758 1 93.19 33 TYR B C 1
ATOM 1401 O O . TYR B 1 33 ? -18.062 -8.141 6.688 1 93.19 33 TYR B O 1
ATOM 1409 N N . ALA B 1 34 ? -16.453 -7.066 7.93 1 89.69 34 ALA B N 1
ATOM 1410 C CA . ALA B 1 34 ? -16.75 -7.699 9.211 1 89.69 34 ALA B CA 1
ATOM 1411 C C . ALA B 1 34 ? -16.359 -6.797 10.375 1 89.69 34 ALA B C 1
ATOM 1413 O O . ALA B 1 34 ? -15.445 -5.977 10.25 1 89.69 34 ALA B O 1
ATOM 1414 N N . GLU B 1 35 ? -17.016 -6.793 11.547 1 81.75 35 GLU B N 1
ATOM 1415 C CA . GLU B 1 35 ? -16.812 -5.883 12.672 1 81.75 35 GLU B CA 1
ATOM 1416 C C . GLU B 1 35 ? -15.484 -6.152 13.375 1 81.75 35 GLU B C 1
ATOM 1418 O O . GLU B 1 35 ? -14.797 -5.219 13.797 1 81.75 35 GLU B O 1
ATOM 1423 N N . ASP B 1 36 ? -14.805 -7.301 13.211 1 81.62 36 ASP B N 1
ATOM 1424 C CA . ASP B 1 36 ? -13.633 -7.605 14.016 1 81.62 36 ASP B CA 1
ATOM 1425 C C . ASP B 1 36 ? -12.531 -8.25 13.172 1 81.62 36 ASP B C 1
ATOM 1427 O O . ASP B 1 36 ? -11.703 -9 13.695 1 81.62 36 ASP B O 1
ATOM 1431 N N . TRP B 1 37 ? -12.586 -7.848 12.039 1 86.56 37 TRP B N 1
ATOM 1432 C CA . TRP B 1 37 ? -11.523 -8.398 11.203 1 86.56 37 TRP B CA 1
ATOM 1433 C C . TRP B 1 37 ? -10.219 -7.645 11.414 1 86.56 37 TRP B C 1
ATOM 1435 O O . TRP B 1 37 ? -10.172 -6.418 11.273 1 86.56 37 TRP B O 1
ATOM 1445 N N . TYR B 1 38 ? -9.203 -8.398 11.875 1 90.5 38 TYR B N 1
ATOM 1446 C CA . TYR B 1 38 ? -7.902 -7.781 12.102 1 90.5 38 TYR B CA 1
ATOM 1447 C C . TYR B 1 38 ? -7.117 -7.684 10.797 1 90.5 38 TYR B C 1
ATOM 1449 O O . TYR B 1 38 ? -6.891 -8.695 10.125 1 90.5 38 TYR B O 1
ATOM 1457 N N . VAL B 1 39 ? -6.828 -6.484 10.414 1 93.75 39 VAL B N 1
ATOM 1458 C CA . VAL B 1 39 ? -6.098 -6.211 9.188 1 93.75 39 VAL B CA 1
ATOM 1459 C C . VAL B 1 39 ? -4.852 -5.379 9.492 1 93.75 39 VAL B C 1
ATOM 1461 O O . VAL B 1 39 ? -4.902 -4.465 10.32 1 93.75 39 VAL B O 1
ATOM 1464 N N . THR B 1 40 ? -3.74 -5.75 8.82 1 94.5 40 THR B N 1
ATOM 1465 C CA . THR B 1 40 ? -2.469 -5.062 9.016 1 94.5 40 THR B CA 1
ATOM 1466 C C . THR B 1 40 ? -2.053 -4.316 7.754 1 94.5 40 THR B C 1
ATOM 1468 O O . THR B 1 40 ? -2.607 -4.547 6.68 1 94.5 40 THR B O 1
ATOM 1471 N N . PRO B 1 41 ? -1.102 -3.422 7.863 1 95.62 41 PRO B N 1
ATOM 1472 C CA . PRO B 1 41 ? -0.56 -2.771 6.668 1 95.62 41 PRO B CA 1
ATOM 1473 C C . PRO B 1 41 ? -0.028 -3.771 5.641 1 95.62 41 PRO B C 1
ATOM 1475 O O . PRO B 1 41 ? -0.134 -3.539 4.438 1 95.62 41 PRO B O 1
ATOM 1478 N N . GLU B 1 42 ? 0.519 -4.848 6.141 1 95.81 42 GLU B N 1
ATOM 1479 C CA . GLU B 1 42 ? 1.017 -5.855 5.207 1 95.81 42 GLU B CA 1
ATOM 1480 C C . GLU B 1 42 ? -0.115 -6.422 4.355 1 95.81 42 GLU B C 1
ATOM 1482 O O . GLU B 1 42 ? 0.074 -6.703 3.17 1 95.81 42 GLU B O 1
ATOM 1487 N N . ASP B 1 43 ? -1.259 -6.578 4.926 1 95.56 43 ASP B N 1
ATOM 1488 C CA . ASP B 1 43 ? -2.41 -7.066 4.172 1 95.56 43 ASP B CA 1
ATOM 1489 C C . ASP B 1 43 ? -2.744 -6.133 3.012 1 95.56 43 ASP B C 1
ATOM 1491 O O . ASP B 1 43 ? -3.072 -6.59 1.915 1 95.56 43 ASP B O 1
ATOM 1495 N N . ILE B 1 44 ? -2.67 -4.898 3.26 1 97.56 44 ILE B N 1
ATOM 1496 C CA . ILE B 1 44 ? -2.953 -3.908 2.229 1 97.56 44 ILE B CA 1
ATOM 1497 C C . ILE B 1 44 ? -1.928 -4.027 1.104 1 97.56 44 ILE B C 1
ATOM 1499 O O . ILE B 1 44 ? -2.289 -4.051 -0.075 1 97.56 44 ILE B O 1
ATOM 1503 N N . ILE B 1 45 ? -0.682 -4.164 1.472 1 98 45 ILE B N 1
ATOM 1504 C CA . ILE B 1 45 ? 0.386 -4.266 0.482 1 98 45 ILE B CA 1
ATOM 1505 C C . ILE B 1 45 ? 0.197 -5.531 -0.35 1 98 45 ILE B C 1
ATOM 1507 O O . ILE B 1 45 ? 0.344 -5.508 -1.574 1 98 45 ILE B O 1
ATOM 1511 N N . GLN B 1 46 ? -0.156 -6.598 0.301 1 96.75 46 GLN B N 1
ATOM 1512 C CA . GLN B 1 46 ? -0.36 -7.855 -0.408 1 96.75 46 GLN B CA 1
ATOM 1513 C C . GLN B 1 46 ? -1.475 -7.73 -1.443 1 96.75 46 GLN B C 1
ATOM 1515 O O . GLN B 1 46 ? -1.354 -8.242 -2.559 1 96.75 46 GLN B O 1
ATOM 1520 N N . ASP B 1 47 ? -2.494 -7.023 -1.098 1 96.94 47 ASP B N 1
ATOM 1521 C CA . ASP B 1 47 ? -3.596 -6.824 -2.035 1 96.94 47 ASP B CA 1
ATOM 1522 C C . ASP B 1 47 ? -3.182 -5.902 -3.18 1 96.94 47 ASP B C 1
ATOM 1524 O O . ASP B 1 47 ? -3.625 -6.078 -4.316 1 96.94 47 ASP B O 1
ATOM 1528 N N . ILE B 1 48 ? -2.365 -4.953 -2.855 1 98.44 48 ILE B N 1
ATOM 1529 C CA . ILE B 1 48 ? -1.933 -3.992 -3.865 1 98.44 48 ILE B CA 1
ATOM 1530 C C . ILE B 1 48 ? -1.071 -4.695 -4.91 1 98.44 48 ILE B C 1
ATOM 1532 O O . ILE B 1 48 ? -1.199 -4.434 -6.109 1 98.44 48 ILE B O 1
ATOM 1536 N N . ILE B 1 49 ? -0.284 -5.602 -4.531 1 98.19 49 ILE B N 1
ATOM 1537 C CA . ILE B 1 49 ? 0.678 -6.176 -5.465 1 98.19 49 ILE B CA 1
ATOM 1538 C C . ILE B 1 49 ? 0.103 -7.453 -6.074 1 98.19 49 ILE B C 1
ATOM 1540 O O . ILE B 1 49 ? 0.649 -7.988 -7.043 1 98.19 49 ILE B O 1
ATOM 1544 N N . PHE B 1 50 ? -0.974 -7.973 -5.609 1 96.88 50 PHE B N 1
ATOM 1545 C CA . PHE B 1 50 ? -1.533 -9.273 -5.969 1 96.88 50 PHE B CA 1
ATOM 1546 C C . PHE B 1 50 ? -1.772 -9.359 -7.473 1 96.88 50 PHE B C 1
ATOM 1548 O O . PHE B 1 50 ? -1.341 -10.312 -8.117 1 96.88 50 PHE B O 1
ATOM 1555 N N . PRO B 1 51 ? -2.402 -8.352 -8.086 1 96.88 51 PRO B N 1
ATOM 1556 C CA . PRO B 1 51 ? -2.695 -8.5 -9.516 1 96.88 51 PRO B CA 1
ATOM 1557 C C . PRO B 1 51 ? -1.436 -8.648 -10.359 1 96.88 51 PRO B C 1
ATOM 1559 O O . PRO B 1 51 ? -1.416 -9.438 -11.312 1 96.88 51 PRO B O 1
ATOM 1562 N N . ALA B 1 52 ? -0.423 -7.906 -10 1 97.38 52 ALA B N 1
ATOM 1563 C CA . ALA B 1 52 ? 0.825 -7.984 -10.75 1 97.38 52 ALA B CA 1
ATOM 1564 C C . ALA B 1 52 ? 1.461 -9.367 -10.617 1 97.38 52 ALA B C 1
ATOM 1566 O O . ALA B 1 52 ? 1.913 -9.945 -11.609 1 97.38 52 ALA B O 1
ATOM 1567 N N . ILE B 1 53 ? 1.454 -9.875 -9.398 1 96.94 53 ILE B N 1
ATOM 1568 C CA . ILE B 1 53 ? 2.053 -11.18 -9.164 1 96.94 53 ILE B CA 1
ATOM 1569 C C . ILE B 1 53 ? 1.209 -12.266 -9.828 1 96.94 53 ILE B C 1
ATOM 1571 O O . ILE B 1 53 ? 1.748 -13.188 -10.453 1 96.94 53 ILE B O 1
ATOM 1575 N N . ASP B 1 54 ? -0.087 -12.164 -9.68 1 95.06 54 ASP B N 1
ATOM 1576 C CA . ASP B 1 54 ? -0.993 -13.148 -10.258 1 95.06 54 ASP B CA 1
ATOM 1577 C C . ASP B 1 54 ? -0.757 -13.297 -11.758 1 95.06 54 ASP B C 1
ATOM 1579 O O . ASP B 1 54 ? -0.624 -14.414 -12.266 1 95.06 54 ASP B O 1
ATOM 1583 N N . LYS B 1 55 ? -0.699 -12.195 -12.445 1 94.19 55 LYS B N 1
ATOM 1584 C CA . LYS B 1 55 ? -0.466 -12.211 -13.891 1 94.19 55 LYS B CA 1
ATOM 1585 C C . LYS B 1 55 ? 0.866 -12.875 -14.219 1 94.19 55 LYS B C 1
ATOM 1587 O O . LYS B 1 55 ? 0.963 -13.633 -15.188 1 94.19 55 LYS B O 1
ATOM 1592 N N . ARG B 1 56 ? 1.822 -12.594 -13.414 1 95.81 56 ARG B N 1
ATOM 1593 C CA . ARG B 1 56 ? 3.141 -13.172 -13.648 1 95.81 56 ARG B CA 1
ATOM 1594 C C . ARG B 1 56 ? 3.133 -14.672 -13.406 1 95.81 56 ARG B C 1
ATOM 1596 O O . ARG B 1 56 ? 3.725 -15.438 -14.172 1 95.81 56 ARG B O 1
ATOM 1603 N N . VAL B 1 57 ? 2.504 -15.07 -12.297 1 94 57 VAL B N 1
ATOM 1604 C CA . VAL B 1 57 ? 2.404 -16.484 -11.977 1 94 57 VAL B CA 1
ATOM 1605 C C . VAL B 1 57 ? 1.728 -17.234 -13.133 1 94 57 VAL B C 1
ATOM 1607 O O . VAL B 1 57 ? 2.188 -18.297 -13.547 1 94 57 VAL B O 1
ATOM 1610 N N . ILE B 1 58 ? 0.631 -16.688 -13.648 1 91.62 58 ILE B N 1
ATOM 1611 C CA . ILE B 1 58 ? -0.094 -17.297 -14.758 1 91.62 58 ILE B CA 1
ATOM 1612 C C . ILE B 1 58 ? 0.846 -17.5 -15.945 1 91.62 58 ILE B C 1
ATOM 1614 O O . ILE B 1 58 ? 0.868 -18.562 -16.562 1 91.62 58 ILE B O 1
ATOM 1618 N N . LYS B 1 59 ? 1.609 -16.5 -16.172 1 91.81 59 LYS B N 1
ATOM 1619 C CA . LYS B 1 59 ? 2.562 -16.578 -17.281 1 91.81 59 LYS B CA 1
ATOM 1620 C C . LYS B 1 59 ? 3.609 -17.656 -17.031 1 91.81 59 LYS B C 1
ATOM 1622 O O . LYS B 1 59 ? 3.955 -18.422 -17.938 1 91.81 59 LYS B O 1
ATOM 1627 N N . GLU B 1 60 ? 4.145 -17.75 -15.797 1 92.06 60 GLU B N 1
ATOM 1628 C CA . GLU B 1 60 ? 5.211 -18.672 -15.43 1 92.06 60 GLU B CA 1
ATOM 1629 C C . GLU B 1 60 ? 4.723 -20.125 -15.469 1 92.06 60 GLU B C 1
ATOM 1631 O O . GLU B 1 60 ? 5.52 -21.047 -15.656 1 92.06 60 GLU B O 1
ATOM 1636 N N . TYR B 1 61 ? 3.49 -20.281 -15.242 1 88.62 61 TYR B N 1
ATOM 1637 C CA . TYR B 1 61 ? 2.957 -21.625 -15.125 1 88.62 61 TYR B CA 1
ATOM 1638 C C . TYR B 1 61 ? 1.99 -21.938 -16.266 1 88.62 61 TYR B C 1
ATOM 1640 O O . TYR B 1 61 ? 0.91 -22.484 -16.031 1 88.62 61 TYR B O 1
ATOM 1648 N N . GLY B 1 62 ? 2.316 -21.719 -17.453 1 80.81 62 GLY B N 1
ATOM 1649 C CA . GLY B 1 62 ? 1.69 -22.219 -18.656 1 80.81 62 GLY B CA 1
ATOM 1650 C C . GLY B 1 62 ? 0.821 -21.203 -19.359 1 80.81 62 GLY B C 1
ATOM 1651 O O . GLY B 1 62 ? 0.281 -21.469 -20.438 1 80.81 62 GLY B O 1
ATOM 1652 N N . GLY B 1 63 ? 0.608 -20.031 -18.75 1 73.62 63 GLY B N 1
ATOM 1653 C CA . GLY B 1 63 ? -0.02 -18.922 -19.453 1 73.62 63 GLY B CA 1
ATOM 1654 C C . GLY B 1 63 ? -1.535 -18.969 -19.406 1 73.62 63 GLY B C 1
ATOM 1655 O O . GLY B 1 63 ? -2.205 -18.062 -19.906 1 73.62 63 GLY B O 1
ATOM 1656 N N . LYS B 1 64 ? -2.068 -20.156 -18.875 1 72.88 64 LYS B N 1
ATOM 1657 C CA . LYS B 1 64 ? -3.518 -20.234 -18.719 1 72.88 64 LYS B CA 1
ATOM 1658 C C . LYS B 1 64 ? -3.945 -19.766 -17.328 1 72.88 64 LYS B C 1
ATOM 1660 O O . LYS B 1 64 ? -3.246 -20.016 -16.344 1 72.88 64 LYS B O 1
ATOM 1665 N N . GLU B 1 65 ? -4.988 -19.031 -17.266 1 71.12 65 GLU B N 1
ATOM 1666 C CA . GLU B 1 65 ? -5.5 -18.484 -16.016 1 71.12 65 GLU B CA 1
ATOM 1667 C C . GLU B 1 65 ? -5.609 -19.578 -14.945 1 71.12 65 GLU B C 1
ATOM 1669 O O . GLU B 1 65 ? -5.293 -19.359 -13.781 1 71.12 65 GLU B O 1
ATOM 1674 N N . ALA B 1 66 ? -6.055 -20.672 -15.367 1 67.5 66 ALA B N 1
ATOM 1675 C CA . ALA B 1 66 ? -6.238 -21.797 -14.453 1 67.5 66 ALA B CA 1
ATOM 1676 C C . ALA B 1 66 ? -4.906 -22.25 -13.867 1 67.5 66 ALA B C 1
ATOM 1678 O O . ALA B 1 66 ? -4.867 -22.859 -12.805 1 67.5 66 ALA B O 1
ATOM 1679 N N . SER B 1 67 ? -3.818 -21.953 -14.578 1 64.62 67 SER B N 1
ATOM 1680 C CA . SER B 1 67 ? -2.498 -22.422 -14.172 1 64.62 67 SER B CA 1
ATOM 1681 C C . SER B 1 67 ? -2.041 -21.734 -12.883 1 64.62 67 SER B C 1
ATOM 1683 O O . SER B 1 67 ? -1.244 -22.297 -12.133 1 64.62 67 SER B O 1
ATOM 1685 N N . GLY B 1 68 ? -2.555 -20.609 -12.703 1 63.56 68 GLY B N 1
ATOM 1686 C CA . GLY B 1 68 ? -2.162 -19.875 -11.508 1 63.56 68 GLY B CA 1
ATOM 1687 C C . GLY B 1 68 ? -3.162 -20 -10.375 1 63.56 68 GLY B C 1
ATOM 1688 O O . GLY B 1 68 ? -3.188 -19.172 -9.469 1 63.56 68 GLY B O 1
ATOM 1689 N N . PHE B 1 69 ? -3.982 -20.984 -10.578 1 75.81 69 PHE B N 1
ATOM 1690 C CA . PHE B 1 69 ? -5.035 -21.078 -9.57 1 75.81 69 PHE B CA 1
ATOM 1691 C C . PHE B 1 69 ? -4.484 -21.625 -8.258 1 75.81 69 PHE B C 1
ATOM 1693 O O . PHE B 1 69 ? -3.678 -22.562 -8.266 1 75.81 69 PHE B O 1
ATOM 1700 N N . GLY B 1 70 ? -4.75 -20.859 -7.25 1 83.38 70 GLY B N 1
ATOM 1701 C CA . GLY B 1 70 ? -4.508 -21.375 -5.914 1 83.38 70 GLY B CA 1
ATOM 1702 C C . GLY B 1 70 ? -3.162 -20.969 -5.348 1 83.38 70 GLY B C 1
ATOM 1703 O O . GLY B 1 70 ? -2.771 -21.422 -4.273 1 83.38 70 GLY B O 1
ATOM 1704 N N . TRP B 1 71 ? -2.379 -20.234 -6.152 1 90.56 71 TRP B N 1
ATOM 1705 C CA . TRP B 1 71 ? -1.123 -19.812 -5.543 1 90.56 71 TRP B CA 1
ATOM 1706 C C . TRP B 1 71 ? -1.381 -18.891 -4.348 1 90.56 71 TRP B C 1
ATOM 1708 O O . TRP B 1 71 ? -2.445 -18.281 -4.242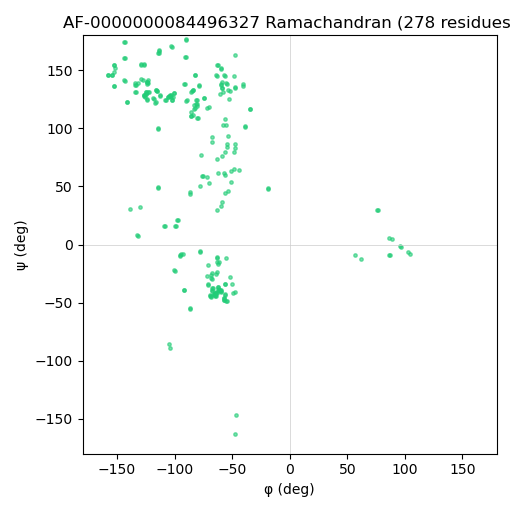 1 90.56 71 TRP B O 1
ATOM 1718 N N . GLN B 1 72 ? -0.468 -18.859 -3.445 1 90.12 72 GLN B N 1
ATOM 1719 C CA . GLN B 1 72 ? -0.62 -18.094 -2.211 1 90.12 72 GLN B CA 1
ATOM 1720 C C . GLN B 1 72 ? 0.638 -17.281 -1.907 1 90.12 72 GLN B C 1
ATOM 1722 O O . GLN B 1 72 ? 1.755 -17.766 -2.111 1 90.12 72 GLN B O 1
ATOM 1727 N N . GLN B 1 73 ? 0.281 -16.078 -1.499 1 90.88 73 GLN B N 1
ATOM 1728 C CA . GLN B 1 73 ? 1.373 -15.266 -0.957 1 90.88 73 GLN B CA 1
ATOM 1729 C C . GLN B 1 73 ? 1.705 -15.688 0.472 1 90.88 73 GLN B C 1
ATOM 1731 O O . GLN B 1 73 ? 0.806 -15.953 1.271 1 90.88 73 GLN B O 1
ATOM 1736 N N . ARG B 1 74 ? 2.908 -15.773 0.744 1 86.44 74 ARG B N 1
ATOM 1737 C CA . ARG B 1 74 ? 3.303 -16.125 2.104 1 86.44 74 ARG B CA 1
ATOM 1738 C C . ARG B 1 74 ? 3.83 -14.906 2.854 1 86.44 74 ARG B C 1
ATOM 1740 O O . ARG B 1 74 ? 3.109 -14.305 3.652 1 86.44 74 ARG B O 1
ATOM 1747 N N . LYS B 1 75 ? 5.043 -14.602 2.719 1 85.19 75 LYS B N 1
ATOM 1748 C CA . LYS B 1 75 ? 5.633 -13.539 3.525 1 85.19 75 LYS B CA 1
ATOM 1749 C C . LYS B 1 75 ? 6.48 -12.609 2.668 1 85.19 75 LYS B C 1
ATOM 1751 O O . LYS B 1 75 ? 7.148 -13.055 1.73 1 85.19 75 LYS B O 1
ATOM 1756 N N . ILE B 1 76 ? 6.32 -11.328 2.994 1 93.25 76 ILE B N 1
ATOM 1757 C CA . ILE B 1 76 ? 7.324 -10.398 2.492 1 93.25 76 ILE B CA 1
ATOM 1758 C C . ILE B 1 76 ? 8.641 -10.602 3.238 1 93.25 76 ILE B C 1
ATOM 1760 O O . ILE B 1 76 ? 8.703 -10.438 4.457 1 93.25 76 ILE B O 1
ATOM 1764 N N . VAL B 1 77 ? 9.625 -10.961 2.6 1 92.75 77 VAL B N 1
ATOM 1765 C CA . VAL B 1 77 ? 10.836 -11.398 3.287 1 92.75 77 VAL B CA 1
ATOM 1766 C C . VAL B 1 77 ? 11.852 -10.258 3.307 1 92.75 77 VAL B C 1
ATOM 1768 O O . VAL B 1 77 ? 12.805 -10.281 4.086 1 92.75 77 VAL B O 1
ATOM 1771 N N . ASN B 1 78 ? 11.727 -9.328 2.396 1 93.56 78 ASN B N 1
ATOM 1772 C CA . ASN B 1 78 ? 12.633 -8.18 2.355 1 93.56 78 ASN B CA 1
ATOM 1773 C C . ASN B 1 78 ? 11.984 -6.969 1.7 1 93.56 78 ASN B C 1
ATOM 1775 O O . ASN B 1 78 ? 11.18 -7.117 0.778 1 93.56 78 ASN B O 1
ATOM 1779 N N . ILE B 1 79 ? 12.336 -5.836 2.195 1 96.81 79 ILE B N 1
ATOM 1780 C CA . ILE B 1 79 ? 11.906 -4.574 1.598 1 96.81 79 ILE B CA 1
ATOM 1781 C C . ILE B 1 79 ? 13.102 -3.631 1.488 1 96.81 79 ILE B C 1
ATOM 1783 O O . ILE B 1 79 ? 13.844 -3.439 2.457 1 96.81 79 ILE B O 1
ATOM 1787 N N . VAL B 1 80 ? 13.273 -3.064 0.335 1 97.06 80 VAL B N 1
ATOM 1788 C CA . VAL B 1 80 ? 14.336 -2.104 0.072 1 97.06 80 VAL B CA 1
ATOM 1789 C C . VAL B 1 80 ? 13.742 -0.798 -0.447 1 97.06 80 VAL B C 1
ATOM 1791 O O . VAL B 1 80 ? 12.945 -0.804 -1.393 1 97.06 80 VAL B O 1
ATOM 1794 N N . TYR B 1 81 ? 14.07 0.238 0.226 1 97.44 81 TYR B N 1
ATOM 1795 C CA . TYR B 1 81 ? 13.719 1.564 -0.269 1 97.44 81 TYR B CA 1
ATOM 1796 C C . TYR B 1 81 ? 14.766 2.076 -1.248 1 97.44 81 TYR B C 1
ATOM 1798 O O . TYR B 1 81 ? 15.961 2.053 -0.954 1 97.44 81 TYR B O 1
ATOM 1806 N N . ASN B 1 82 ? 14.297 2.598 -2.434 1 96.69 82 ASN B N 1
ATOM 1807 C CA . ASN B 1 82 ? 15.211 3.012 -3.494 1 96.69 82 ASN B CA 1
ATOM 1808 C C . ASN B 1 82 ? 15.352 4.531 -3.549 1 96.69 82 ASN B C 1
ATOM 1810 O O . ASN B 1 82 ? 14.523 5.258 -2.994 1 96.69 82 ASN B O 1
ATOM 1814 N N . ASN B 1 83 ? 16.281 4.969 -4.324 1 94.38 83 ASN B N 1
ATOM 1815 C CA . ASN B 1 83 ? 16.641 6.383 -4.418 1 94.38 83 ASN B CA 1
ATOM 1816 C C . ASN B 1 83 ? 15.633 7.156 -5.266 1 94.38 83 ASN B C 1
ATOM 1818 O O . ASN B 1 83 ? 15.664 8.391 -5.309 1 94.38 83 ASN B O 1
ATOM 1822 N N . ASN B 1 84 ? 14.727 6.477 -5.871 1 95.25 84 ASN B N 1
ATOM 1823 C CA . ASN B 1 84 ? 13.711 7.168 -6.66 1 95.25 84 ASN B CA 1
ATOM 1824 C C . ASN B 1 84 ? 12.344 7.125 -5.98 1 95.25 84 ASN B C 1
ATOM 1826 O O . ASN B 1 84 ? 11.312 7.223 -6.648 1 95.25 84 ASN B O 1
ATOM 1830 N N . HIS B 1 85 ? 12.297 6.812 -4.727 1 96 85 HIS B N 1
ATOM 1831 C CA . HIS B 1 85 ? 11.086 6.801 -3.916 1 96 85 HIS B CA 1
ATOM 1832 C C . HIS B 1 85 ? 10.234 5.57 -4.219 1 96 85 HIS B C 1
ATOM 1834 O O . HIS B 1 85 ? 9.008 5.625 -4.145 1 96 85 HIS B O 1
ATOM 1840 N N . SER B 1 86 ? 10.82 4.523 -4.594 1 97.69 86 SER B N 1
ATOM 1841 C CA . SER B 1 86 ? 10.141 3.25 -4.793 1 97.69 86 SER B CA 1
ATOM 1842 C C . SER B 1 86 ? 10.602 2.207 -3.781 1 97.69 86 SER B C 1
ATOM 1844 O O . SER B 1 86 ? 11.547 2.449 -3.023 1 97.69 86 SER B O 1
ATOM 1846 N N . TYR B 1 87 ? 9.891 1.143 -3.713 1 98.19 87 TYR B N 1
ATOM 1847 C CA . TYR B 1 87 ? 10.195 0.032 -2.816 1 98.19 87 TYR B CA 1
ATOM 1848 C C . TYR B 1 87 ? 10.305 -1.276 -3.59 1 98.19 87 TYR B C 1
ATOM 1850 O O . TYR B 1 87 ? 9.43 -1.608 -4.395 1 98.19 87 TYR B O 1
ATOM 1858 N N . ASP B 1 88 ? 11.352 -1.988 -3.381 1 98 88 ASP B N 1
ATOM 1859 C CA . ASP B 1 88 ? 11.461 -3.363 -3.857 1 98 88 ASP B CA 1
ATOM 1860 C C . ASP B 1 88 ? 11.18 -4.359 -2.734 1 98 88 ASP B C 1
ATOM 1862 O O . ASP B 1 88 ? 11.758 -4.254 -1.648 1 98 88 ASP B O 1
ATOM 1866 N N . MET B 1 89 ? 10.328 -5.266 -3.035 1 97.88 89 MET B N 1
ATOM 1867 C CA . MET B 1 89 ? 9.984 -6.285 -2.047 1 97.88 89 MET B CA 1
ATOM 1868 C C . MET B 1 89 ? 10.234 -7.684 -2.602 1 97.88 89 MET B C 1
ATOM 1870 O O . MET B 1 89 ? 9.953 -7.953 -3.77 1 97.88 89 MET B O 1
ATOM 1874 N N . SER B 1 90 ? 10.742 -8.531 -1.801 1 97.06 90 SER B N 1
ATOM 1875 C CA . SER B 1 90 ? 10.828 -9.953 -2.102 1 97.06 90 SER B CA 1
ATOM 1876 C C . SER B 1 90 ? 9.734 -10.742 -1.384 1 97.06 90 SER B C 1
ATOM 1878 O O . SER B 1 90 ? 9.609 -10.656 -0.16 1 97.06 90 SER B O 1
ATOM 1880 N N . ILE B 1 91 ? 9.031 -11.492 -2.172 1 97.25 91 ILE B N 1
ATOM 1881 C CA . ILE B 1 91 ? 7.867 -12.195 -1.641 1 97.25 91 ILE B CA 1
ATOM 1882 C C . ILE B 1 91 ? 7.984 -13.688 -1.952 1 97.25 91 ILE B C 1
ATOM 1884 O O . ILE B 1 91 ? 8.195 -14.07 -3.105 1 97.25 91 ILE B O 1
ATOM 1888 N N . LYS B 1 92 ? 7.859 -14.453 -0.937 1 96.25 92 LYS B N 1
ATOM 1889 C CA . LYS B 1 92 ? 7.762 -15.898 -1.136 1 96.25 92 LYS B CA 1
ATOM 1890 C C . LYS B 1 92 ? 6.328 -16.312 -1.455 1 96.25 92 LYS B C 1
ATOM 1892 O O . LYS B 1 92 ? 5.387 -15.875 -0.791 1 96.25 92 LYS B O 1
ATOM 1897 N N . ILE B 1 93 ? 6.215 -17.141 -2.5 1 94.88 93 ILE B N 1
ATOM 1898 C CA . ILE B 1 93 ? 4.879 -17.625 -2.826 1 94.88 93 ILE B CA 1
ATOM 1899 C C . ILE B 1 93 ? 4.898 -19.141 -2.961 1 94.88 93 ILE B C 1
ATOM 1901 O O . ILE B 1 93 ? 5.965 -19.734 -3.131 1 94.88 93 ILE B O 1
ATOM 1905 N N . MET B 1 94 ? 3.775 -19.672 -2.74 1 92.5 94 MET B N 1
ATOM 1906 C CA . MET B 1 94 ? 3.555 -21.094 -2.945 1 92.5 94 MET B CA 1
ATOM 1907 C C . MET B 1 94 ? 2.59 -21.344 -4.102 1 92.5 94 MET B C 1
ATOM 1909 O O . MET B 1 94 ? 1.507 -20.75 -4.145 1 92.5 94 MET B O 1
ATOM 1913 N N . VAL B 1 95 ? 3.02 -22.172 -5 1 90.25 95 VAL B N 1
ATOM 1914 C CA . VAL B 1 95 ? 2.207 -22.5 -6.168 1 90.25 95 VAL B CA 1
ATOM 1915 C C . VAL B 1 95 ? 1.866 -23.984 -6.176 1 90.25 95 VAL B C 1
ATOM 1917 O O . VAL B 1 95 ? 2.758 -24.828 -6.074 1 90.25 95 VAL B O 1
ATOM 1920 N N . PRO B 1 96 ? 0.572 -24.281 -6.254 1 85.88 96 PRO B N 1
ATOM 1921 C CA . PRO B 1 96 ? 0.222 -25.703 -6.32 1 85.88 96 PRO B CA 1
ATOM 1922 C C . PRO B 1 96 ? 0.851 -26.406 -7.52 1 85.88 96 PRO B C 1
ATOM 1924 O O . PRO B 1 96 ? 0.945 -25.828 -8.602 1 85.88 96 PRO B O 1
ATOM 1927 N N . ASN B 1 97 ? 1.41 -27.609 -7.234 1 76.06 97 ASN B N 1
ATOM 1928 C CA . ASN B 1 97 ? 1.99 -28.438 -8.289 1 76.06 97 ASN B CA 1
ATOM 1929 C C . ASN B 1 97 ? 0.917 -29.203 -9.047 1 76.06 97 ASN B C 1
ATOM 1931 O O . ASN B 1 97 ? 0.075 -29.875 -8.438 1 76.06 97 ASN B O 1
ATOM 1935 N N . ASN B 1 98 ? 0.654 -28.844 -10.25 1 64.44 98 ASN B N 1
ATOM 1936 C CA . ASN B 1 98 ? -0.381 -29.5 -11.047 1 64.44 98 ASN B CA 1
ATOM 1937 C C . ASN B 1 98 ? -0.052 -30.969 -11.289 1 64.44 98 ASN B C 1
ATOM 1939 O O . ASN B 1 98 ? -0.858 -31.703 -11.867 1 64.44 98 ASN B O 1
ATOM 1943 N N . ASN B 1 99 ? 1.226 -31.344 -11.039 1 58.81 99 ASN B N 1
ATOM 1944 C CA . ASN B 1 99 ? 1.517 -32.75 -11.375 1 58.81 99 ASN B CA 1
ATOM 1945 C C . ASN B 1 99 ? 0.822 -33.719 -10.414 1 58.81 99 ASN B C 1
ATOM 1947 O O . ASN B 1 99 ? 1.398 -34.719 -10.023 1 58.81 99 ASN B O 1
ATOM 1951 N N . TYR B 1 100 ? -0.364 -33.562 -10.289 1 56.84 100 TYR B N 1
ATOM 1952 C CA . TYR B 1 100 ? -1.31 -34.562 -9.758 1 56.84 100 TYR B CA 1
ATOM 1953 C C . TYR B 1 100 ? -0.969 -34.906 -8.32 1 56.84 100 TYR B C 1
ATOM 1955 O O . TYR B 1 100 ? -1.526 -35.875 -7.77 1 56.84 100 TYR B O 1
ATOM 1963 N N . LYS B 1 101 ? 0.163 -34.531 -7.801 1 62 101 LYS B N 1
ATOM 1964 C CA . LYS B 1 101 ? 0.344 -34.906 -6.402 1 62 101 LYS B CA 1
ATOM 1965 C C . LYS B 1 101 ? -0.307 -33.906 -5.469 1 62 101 LYS B C 1
ATOM 1967 O O . LYS B 1 101 ? 0.087 -32.719 -5.441 1 62 101 LYS B O 1
ATOM 1972 N N . PRO B 1 102 ? -1.343 -34.25 -4.785 1 63.31 102 PRO B N 1
ATOM 1973 C CA . PRO B 1 102 ? -2.068 -33.375 -3.867 1 63.31 102 PRO B CA 1
ATOM 1974 C C . PRO B 1 102 ? -1.181 -32.812 -2.758 1 63.31 102 PRO B C 1
ATOM 1976 O O . PRO B 1 102 ? -0.264 -33.5 -2.293 1 63.31 102 PRO B O 1
ATOM 1979 N N . PHE B 1 103 ? -1.163 -31.5 -2.455 1 66.38 103 PHE B N 1
ATOM 1980 C CA . PHE B 1 103 ? -0.558 -30.844 -1.31 1 66.38 103 PHE B CA 1
ATOM 1981 C C . PHE B 1 103 ? 0.911 -30.531 -1.575 1 66.38 103 PHE B C 1
ATOM 1983 O O . PHE B 1 103 ? 1.666 -30.234 -0.646 1 66.38 103 PHE B O 1
ATOM 1990 N N . GLU B 1 104 ? 1.229 -30.844 -2.875 1 79.81 104 GLU B N 1
ATOM 1991 C CA . GLU B 1 104 ? 2.592 -30.438 -3.199 1 79.81 104 GLU B CA 1
ATOM 1992 C C . GLU B 1 104 ? 2.627 -29.016 -3.744 1 79.81 104 GLU B C 1
ATOM 1994 O O . GLU B 1 104 ? 1.811 -28.641 -4.594 1 79.81 104 GLU B O 1
ATOM 1999 N N . TYR B 1 105 ? 3.385 -28.25 -3.09 1 84.5 105 TYR B N 1
ATOM 2000 C CA . TYR B 1 105 ? 3.543 -26.844 -3.492 1 84.5 105 TYR B CA 1
ATOM 2001 C C . TYR B 1 105 ? 4.98 -26.562 -3.906 1 84.5 105 TYR B C 1
ATOM 2003 O O . TYR B 1 105 ? 5.926 -27.062 -3.287 1 84.5 105 TYR B O 1
ATOM 2011 N N . ALA B 1 106 ? 4.973 -25.906 -5.023 1 88.44 106 ALA B N 1
ATOM 2012 C CA . ALA B 1 106 ? 6.254 -25.297 -5.367 1 88.44 106 ALA B CA 1
ATOM 2013 C C . ALA B 1 106 ? 6.445 -23.969 -4.641 1 88.44 106 ALA B C 1
ATOM 2015 O O . ALA B 1 106 ? 5.477 -23.25 -4.371 1 88.44 106 ALA B O 1
ATOM 2016 N N . GLN B 1 107 ? 7.695 -23.703 -4.305 1 92.38 107 GLN B N 1
ATOM 2017 C CA . GLN B 1 107 ? 8.039 -22.422 -3.701 1 92.38 107 GLN B CA 1
ATOM 2018 C C . GLN B 1 107 ? 8.734 -21.516 -4.707 1 92.38 107 GLN B C 1
ATOM 2020 O O . GLN B 1 107 ? 9.672 -21.938 -5.387 1 92.38 107 GLN B O 1
ATOM 2025 N N . ASP B 1 108 ? 8.219 -20.328 -4.828 1 95 108 ASP B N 1
ATOM 2026 C CA . ASP B 1 108 ? 8.82 -19.328 -5.711 1 95 108 ASP B CA 1
ATOM 2027 C C . ASP B 1 108 ? 9.086 -18.031 -4.961 1 95 108 ASP B C 1
ATOM 2029 O O . ASP B 1 108 ? 8.57 -17.812 -3.861 1 95 108 ASP B O 1
ATOM 2033 N N . LEU B 1 109 ? 10.047 -17.281 -5.477 1 97.38 109 LEU B N 1
ATOM 2034 C CA . LEU B 1 109 ? 10.391 -15.961 -4.973 1 97.38 109 LEU B CA 1
ATOM 2035 C C . LEU B 1 109 ? 10.141 -14.898 -6.035 1 97.38 109 LEU B C 1
ATOM 2037 O O . LEU B 1 109 ? 10.656 -14.992 -7.152 1 97.38 109 LEU B O 1
ATOM 2041 N N . VAL B 1 110 ? 9.32 -13.969 -5.684 1 97.81 110 VAL B N 1
ATOM 2042 C CA . VAL B 1 110 ? 8.977 -12.898 -6.617 1 97.81 110 VAL B CA 1
ATOM 2043 C C . VAL B 1 110 ? 9.477 -11.562 -6.082 1 97.81 110 VAL B C 1
ATOM 2045 O O . VAL B 1 110 ? 9.289 -11.25 -4.902 1 97.81 110 VAL B O 1
ATOM 2048 N N . LYS B 1 111 ? 10.133 -10.805 -6.914 1 98.44 111 LYS B N 1
ATOM 2049 C CA . LYS B 1 111 ? 10.531 -9.438 -6.582 1 98.44 111 LYS B CA 1
ATOM 2050 C C . LYS B 1 111 ? 9.609 -8.422 -7.254 1 98.44 111 LYS B C 1
ATOM 2052 O O . LYS B 1 111 ? 9.438 -8.445 -8.469 1 98.44 111 LYS B O 1
ATOM 2057 N N . VAL B 1 112 ? 9.039 -7.574 -6.461 1 98.62 112 VAL B N 1
ATOM 2058 C CA . VAL B 1 112 ? 8.062 -6.602 -6.941 1 98.62 112 VAL B CA 1
ATOM 2059 C C . VAL B 1 112 ? 8.508 -5.191 -6.559 1 98.62 112 VAL B C 1
ATOM 2061 O O . VAL B 1 112 ? 9.023 -4.973 -5.457 1 98.62 112 VAL B O 1
ATOM 2064 N N . ARG B 1 113 ? 8.344 -4.219 -7.434 1 98.69 113 ARG B N 1
ATOM 2065 C CA . ARG B 1 113 ? 8.57 -2.811 -7.129 1 98.69 113 ARG B CA 1
ATOM 2066 C C . ARG B 1 113 ? 7.254 -2.051 -7.031 1 98.69 113 ARG B C 1
ATOM 2068 O O . ARG B 1 113 ? 6.414 -2.139 -7.934 1 98.69 113 ARG B O 1
ATOM 2075 N N . VAL B 1 114 ? 7.086 -1.434 -5.934 1 98.75 114 VAL B N 1
ATOM 2076 C CA . VAL B 1 114 ? 5.984 -0.493 -5.758 1 98.75 114 VAL B CA 1
ATOM 2077 C C . VAL B 1 114 ? 6.516 0.938 -5.785 1 98.75 114 VAL B C 1
ATOM 2079 O O . VAL B 1 114 ? 7.453 1.272 -5.055 1 98.75 114 VAL B O 1
ATOM 2082 N N . SER B 1 115 ? 5.902 1.764 -6.656 1 98.31 115 SER B N 1
ATOM 2083 C CA . SER B 1 115 ? 6.223 3.186 -6.746 1 98.31 115 SER B CA 1
ATOM 2084 C C . SER B 1 115 ? 5.039 4.047 -6.32 1 98.31 115 SER B C 1
ATOM 2086 O O . SER B 1 115 ? 4.109 4.262 -7.102 1 98.31 115 SER B O 1
ATOM 2088 N N . PRO B 1 116 ? 5.102 4.512 -5.07 1 98.31 116 PRO B N 1
ATOM 2089 C CA . PRO B 1 116 ? 4.051 5.469 -4.711 1 98.31 116 PRO B CA 1
ATOM 2090 C C . PRO B 1 116 ? 4.055 6.711 -5.602 1 98.31 116 PRO B C 1
ATOM 2092 O O . PRO B 1 116 ? 5.109 7.102 -6.113 1 98.31 116 PRO B O 1
ATOM 2095 N N . SER B 1 117 ? 2.887 7.293 -5.746 1 97.69 117 SER B N 1
ATOM 2096 C CA . SER B 1 117 ? 2.77 8.5 -6.559 1 97.69 117 SER B CA 1
ATOM 2097 C C . SER B 1 117 ? 3.564 9.656 -5.957 1 97.69 117 SER B C 1
ATOM 2099 O O . SER B 1 117 ? 3.58 9.836 -4.738 1 97.69 117 SER B O 1
ATOM 2101 N N . CYS B 1 118 ? 4.105 10.469 -6.828 1 96 118 CYS B N 1
ATOM 2102 C CA . CYS B 1 118 ? 4.863 11.641 -6.406 1 96 118 CYS B CA 1
ATOM 2103 C C . CYS B 1 118 ? 4 12.898 -6.453 1 96 118 CYS B C 1
ATOM 2105 O O . CYS B 1 118 ? 4.516 14.016 -6.543 1 96 118 CYS B O 1
ATOM 2107 N N . ASP B 1 119 ? 2.727 12.695 -6.422 1 93.94 119 ASP B N 1
ATOM 2108 C CA . ASP B 1 119 ? 1.803 13.805 -6.629 1 93.94 119 ASP B CA 1
ATOM 2109 C C . ASP B 1 119 ? 1.715 14.68 -5.383 1 93.94 119 ASP B C 1
ATOM 2111 O O . ASP B 1 119 ? 0.642 14.828 -4.797 1 93.94 119 ASP B O 1
ATOM 2115 N N . SER B 1 120 ? 2.73 15.219 -4.953 1 91.19 120 SER B N 1
ATOM 2116 C CA . SER B 1 120 ? 2.895 16.188 -3.881 1 91.19 120 SER B CA 1
ATOM 2117 C C . SER B 1 120 ? 4.125 17.062 -4.105 1 91.19 120 SER B C 1
ATOM 2119 O O . SER B 1 120 ? 5.18 16.562 -4.508 1 91.19 120 SER B O 1
ATOM 2121 N N . PRO B 1 121 ? 4.031 18.344 -3.896 1 86.69 121 PRO B N 1
ATOM 2122 C CA . PRO B 1 121 ? 5.199 19.203 -4.062 1 86.69 121 PRO B CA 1
ATOM 2123 C C . PRO B 1 121 ? 6.324 18.875 -3.086 1 86.69 121 PRO B C 1
ATOM 2125 O O . PRO B 1 121 ? 7.457 19.328 -3.268 1 86.69 121 PRO B O 1
ATOM 2128 N N . LYS B 1 122 ? 6.031 18.062 -2.143 1 87.44 122 LYS B N 1
ATOM 2129 C CA . LYS B 1 122 ? 6.996 17.766 -1.088 1 87.44 122 LYS B CA 1
ATOM 2130 C C . LYS B 1 122 ? 7.805 16.5 -1.423 1 87.44 122 LYS B C 1
ATOM 2132 O O . LYS B 1 122 ? 8.742 16.156 -0.706 1 87.44 122 LYS B O 1
ATOM 2137 N N . ILE B 1 123 ? 7.398 15.875 -2.42 1 88.5 123 ILE B N 1
ATOM 2138 C CA . ILE B 1 123 ? 8.078 14.648 -2.82 1 88.5 123 ILE B CA 1
ATOM 2139 C C . ILE B 1 123 ? 8.969 14.922 -4.027 1 88.5 123 ILE B C 1
ATOM 2141 O O . ILE B 1 123 ? 8.516 15.5 -5.023 1 88.5 123 ILE B O 1
ATOM 2145 N N . GLY B 1 124 ? 10.195 14.555 -4.004 1 86.44 124 GLY B N 1
ATOM 2146 C CA . GLY B 1 124 ? 11.203 14.852 -5.012 1 86.44 124 GLY B CA 1
ATOM 2147 C C . GLY B 1 124 ? 11.227 13.844 -6.145 1 86.44 124 GLY B C 1
ATOM 2148 O O . GLY B 1 124 ? 12.289 13.328 -6.504 1 86.44 124 GLY B O 1
ATOM 2149 N N . CYS B 1 125 ? 10.148 13.445 -6.652 1 91.75 125 CYS B N 1
ATOM 2150 C CA . CYS B 1 125 ? 10.055 12.578 -7.816 1 91.75 125 CYS B CA 1
ATOM 2151 C C . CYS B 1 125 ? 8.867 12.969 -8.695 1 91.75 125 CYS B C 1
ATOM 2153 O O . CYS B 1 125 ? 8.102 13.867 -8.344 1 91.75 125 CYS B O 1
ATOM 2155 N N . SER B 1 126 ? 8.773 12.281 -9.883 1 91.88 126 SER B N 1
ATOM 2156 C CA . SER B 1 126 ? 7.758 12.734 -10.828 1 91.88 126 SER B CA 1
ATOM 2157 C C . SER B 1 126 ? 6.93 11.57 -11.352 1 91.88 126 SER B C 1
ATOM 2159 O O . SER B 1 126 ? 6.039 11.758 -12.188 1 91.88 126 SER B O 1
ATOM 2161 N N . HIS B 1 127 ? 7.062 10.445 -10.883 1 94.62 127 HIS B N 1
ATOM 2162 C CA . HIS B 1 127 ? 6.332 9.305 -11.43 1 94.62 127 HIS B CA 1
ATOM 2163 C C . HIS B 1 127 ? 4.992 9.125 -10.727 1 94.62 127 HIS B C 1
ATOM 2165 O O . HIS B 1 127 ? 4.766 9.68 -9.648 1 94.62 127 HIS B O 1
ATOM 2171 N N . GLY B 1 128 ? 4.121 8.406 -11.375 1 96.19 128 GLY B N 1
ATOM 2172 C CA . GLY B 1 128 ? 2.854 8.016 -10.781 1 96.19 128 GLY B CA 1
ATOM 2173 C C . GLY B 1 128 ? 2.926 6.684 -10.047 1 96.19 128 GLY B C 1
ATOM 2174 O O . GLY B 1 128 ? 3.986 6.059 -9.992 1 96.19 128 GLY B O 1
ATOM 2175 N N . PHE B 1 129 ? 1.824 6.367 -9.445 1 98.31 129 PHE B N 1
ATOM 2176 C CA . PHE B 1 129 ? 1.743 5.07 -8.781 1 98.31 129 PHE B CA 1
ATOM 2177 C C . PHE B 1 129 ? 1.97 3.938 -9.773 1 98.31 129 PHE B C 1
ATOM 2179 O O . PHE B 1 129 ? 1.437 3.963 -10.883 1 98.31 129 PHE B O 1
ATOM 2186 N N . ASN B 1 130 ? 2.717 2.957 -9.398 1 98.19 130 ASN B N 1
ATOM 2187 C CA . ASN B 1 130 ? 2.973 1.814 -10.266 1 98.19 130 ASN B CA 1
ATOM 2188 C C . ASN B 1 130 ? 3.398 0.585 -9.469 1 98.19 130 ASN B C 1
ATOM 2190 O O . ASN B 1 130 ? 4.031 0.708 -8.422 1 98.19 130 ASN B O 1
ATOM 2194 N N . VAL B 1 131 ? 3.018 -0.537 -9.922 1 98.69 131 VAL B N 1
ATOM 2195 C CA . VAL B 1 131 ? 3.459 -1.827 -9.406 1 98.69 131 VAL B CA 1
ATOM 2196 C C . VAL B 1 131 ? 4.008 -2.682 -10.539 1 98.69 131 VAL B C 1
ATOM 2198 O O . VAL B 1 131 ? 3.344 -2.869 -11.562 1 98.69 131 VAL B O 1
ATOM 2201 N N . GLU B 1 132 ? 5.203 -3.207 -10.367 1 98.25 132 GLU B N 1
ATOM 2202 C CA . GLU B 1 132 ? 5.781 -4.031 -11.422 1 98.25 132 GLU B CA 1
ATOM 2203 C C . GLU B 1 132 ? 6.582 -5.195 -10.844 1 98.25 132 GLU B C 1
ATOM 2205 O O . GLU B 1 132 ? 7.262 -5.039 -9.828 1 98.25 132 GLU B O 1
ATOM 2210 N N . VAL B 1 133 ? 6.496 -6.332 -11.438 1 98.56 133 VAL B N 1
ATOM 2211 C CA . VAL B 1 133 ? 7.328 -7.473 -11.078 1 98.56 133 VAL B CA 1
ATOM 2212 C C . VAL B 1 133 ? 8.703 -7.336 -11.719 1 98.56 133 VAL B C 1
ATOM 2214 O O . VAL B 1 133 ? 8.82 -7.227 -12.945 1 98.56 133 VAL B O 1
ATOM 2217 N N . LEU B 1 134 ? 9.742 -7.371 -10.914 1 98.38 134 LEU B N 1
ATOM 2218 C CA . LEU B 1 134 ? 11.109 -7.176 -11.391 1 98.38 134 LEU B CA 1
ATOM 2219 C C . LEU B 1 134 ? 11.758 -8.508 -11.742 1 98.38 134 LEU B C 1
ATOM 2221 O O . LEU B 1 134 ? 12.555 -8.586 -12.68 1 98.38 134 LEU B O 1
ATOM 2225 N N . ASP B 1 135 ? 11.5 -9.508 -10.961 1 98.06 135 ASP B N 1
ATOM 2226 C CA . ASP B 1 135 ? 12.141 -10.812 -11.102 1 98.06 135 ASP B CA 1
ATOM 2227 C C . ASP B 1 135 ? 11.242 -11.922 -10.562 1 98.06 135 ASP B C 1
ATOM 2229 O O . ASP B 1 135 ? 10.367 -11.68 -9.734 1 98.06 135 ASP B O 1
ATOM 2233 N N . TYR B 1 136 ? 11.445 -13.055 -11.07 1 97.38 136 TYR B N 1
ATOM 2234 C CA . TYR B 1 136 ? 10.719 -14.258 -10.68 1 97.38 136 TYR B CA 1
ATOM 2235 C C . TYR B 1 136 ? 11.641 -15.477 -10.656 1 97.38 136 TYR B C 1
ATOM 2237 O O . TYR B 1 136 ? 12.227 -15.836 -11.672 1 97.38 136 TYR B O 1
ATOM 2245 N N . LYS B 1 137 ? 11.711 -16.094 -9.539 1 96.81 137 LYS B N 1
ATOM 2246 C CA . LYS B 1 137 ? 12.609 -17.234 -9.391 1 96.81 137 LYS B CA 1
ATOM 2247 C C . LYS B 1 137 ? 11.859 -18.469 -8.906 1 96.81 137 LYS B C 1
ATOM 2249 O O . LYS B 1 137 ? 11.141 -18.422 -7.906 1 96.81 137 LYS B O 1
ATOM 2254 N N . HIS B 1 138 ? 12.062 -19.578 -9.547 1 94.19 138 HIS B N 1
ATOM 2255 C CA . HIS B 1 138 ? 11.555 -20.875 -9.094 1 94.19 138 HIS B CA 1
ATOM 2256 C C . HIS B 1 138 ? 12.516 -21.516 -8.094 1 94.19 138 HIS B C 1
ATOM 2258 O O . HIS B 1 138 ? 13.641 -21.875 -8.453 1 94.19 138 HIS B O 1
ATOM 2264 N N . ILE B 1 139 ? 12.117 -21.609 -6.84 1 91.06 139 ILE B N 1
ATOM 2265 C CA . ILE B 1 139 ? 13 -22.125 -5.793 1 91.06 139 ILE B CA 1
ATOM 2266 C C . ILE B 1 139 ? 12.898 -23.641 -5.723 1 91.06 139 ILE B C 1
ATOM 2268 O O . ILE B 1 139 ? 13.914 -24.328 -5.605 1 91.06 139 ILE B O 1
ATOM 2272 N N . SER B 1 140 ? 11.727 -24.125 -5.57 1 81.31 140 SER B N 1
ATOM 2273 C CA . SER B 1 140 ? 11.555 -25.578 -5.562 1 81.31 140 SER B CA 1
ATOM 2274 C C . SER B 1 140 ? 10.453 -26 -6.531 1 81.31 140 SER B C 1
ATOM 2276 O O . SER B 1 140 ? 9.562 -25.219 -6.855 1 81.31 140 SER B O 1
ATOM 2278 N N . GLU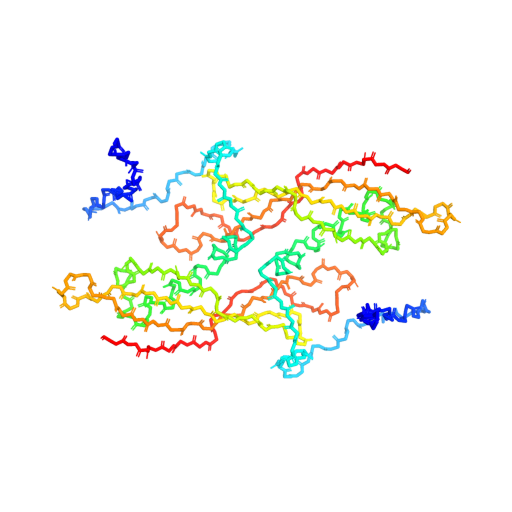 B 1 141 ? 10.641 -27.141 -7.219 1 67.31 141 GLU B N 1
ATOM 2279 C CA . GLU B 1 141 ? 9.648 -27.719 -8.117 1 67.31 141 GLU B CA 1
ATOM 2280 C C . GLU B 1 141 ? 8.953 -28.922 -7.461 1 67.31 141 GLU B C 1
ATOM 2282 O O . GLU B 1 141 ? 9.539 -29.609 -6.633 1 67.31 141 GLU B O 1
#

pLDDT: mean 80.5, std 22.7, range [25.94, 98.75]